Protein AF-A0AAU7Z4M6-F1 (afdb_monomer_lite)

Secondary structure (DSSP, 8-state):
-------------------------------PPP--PPPPPPP-EEE---EEEE---TT--TTS---GGGEEEEEEEEETTEEEEEEEEEEEESSSSEEEEEEEEEEE---TT-SS--EEEEEEEEEEEETTT--EEE---TT--TTT--EEEETTEEEEEEE--STT--EEEEEEETT-SS-SEEEEEE-

Organism: NCBI:txid3069689

Sequence (191 aa):
MSSTPRTTRARLPLFDLLGAMFFLALPSIYPGRPLLAAGPKIHTVTLGAYRKVPYTQPDATPDSKVDETSSLKVRPLFVDDRQKEWTTGEIHDVTDRTFTVRRALRLNDALPNDAAPHWIWQPGPWLSVDRVTGHITVLRLPDFDFAVSDVVWFRDYAAYCGIATTAKGGLYAIVAELGARRPVVQKQIGK

Foldseek 3Di:
DDDDDDDDDDDDDDDDDDDDDDPPDDPPPDPPDPPPDDPQAWKAKDKADWDWDFADAPPDDPPRPCPPVRIWTWIFIDINNHGDFIFGDDWADLDPFKIKTWGKDWDFPDDPPDPDTDIHIFTDAMWIAGRTNRDIDGFDDPQDDRRPKDWDDDRQKTWMWG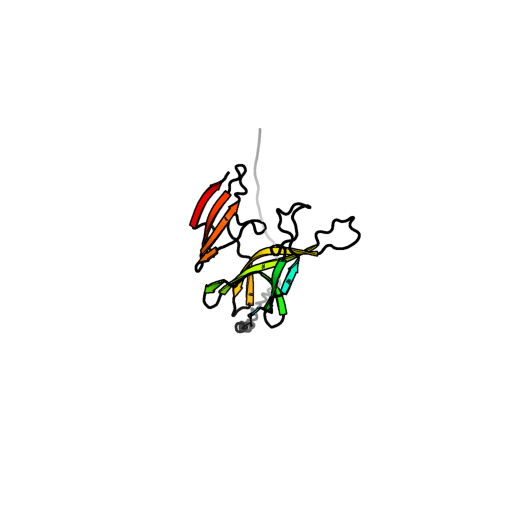WDPDPVIFIWTFIDGGPDPDTPDIGTPGD

pLDDT: mean 81.57, std 19.15, range [38.34, 98.19]

Structure (mmCIF, N/CA/C/O backbone):
data_AF-A0AAU7Z4M6-F1
#
_entry.id   AF-A0AAU7Z4M6-F1
#
loop_
_atom_site.group_PDB
_atom_site.id
_atom_site.type_symbol
_atom_site.label_atom_id
_atom_site.label_alt_id
_atom_site.label_comp_id
_atom_site.label_asym_id
_atom_site.label_entity_id
_atom_site.label_seq_id
_atom_site.pdbx_PDB_ins_code
_atom_site.Cartn_x
_atom_site.Cartn_y
_atom_site.Cartn_z
_atom_site.occupancy
_atom_site.B_iso_or_equiv
_atom_site.auth_seq_id
_atom_site.auth_comp_id
_atom_site.auth_asym_id
_atom_site.auth_atom_id
_atom_site.pdbx_PDB_model_num
ATOM 1 N N . MET A 1 1 ? -56.848 26.710 -35.206 1.00 39.09 1 MET A N 1
ATOM 2 C CA . MET A 1 1 ? -58.277 26.439 -35.472 1.00 39.09 1 MET A CA 1
ATOM 3 C C . MET A 1 1 ? -58.409 24.992 -35.908 1.00 39.09 1 MET A C 1
ATOM 5 O O . MET A 1 1 ? -57.722 24.606 -36.836 1.00 39.09 1 MET A O 1
ATOM 9 N N . SER A 1 2 ? -59.070 24.183 -35.071 1.00 41.53 2 SER A N 1
ATOM 10 C CA . SER A 1 2 ? -60.240 23.347 -35.426 1.00 41.53 2 SER A CA 1
ATOM 11 C C . SER A 1 2 ? -59.871 22.056 -36.166 1.00 41.53 2 SER A C 1
ATOM 13 O O . SER A 1 2 ? -59.171 22.106 -37.160 1.00 41.53 2 SER A O 1
ATOM 15 N N . SER A 1 3 ? -60.323 20.860 -35.819 1.00 40.72 3 SER A N 1
ATOM 16 C CA . SER A 1 3 ? -61.310 20.397 -34.847 1.00 40.72 3 SER A CA 1
ATOM 17 C C . SER A 1 3 ? -61.312 18.864 -34.954 1.00 40.72 3 SER A C 1
ATOM 19 O O . SER A 1 3 ? -61.335 18.328 -36.059 1.00 40.72 3 SER A O 1
ATOM 21 N N . THR A 1 4 ? -61.335 18.155 -33.829 1.00 44.94 4 THR A N 1
ATOM 22 C CA . THR A 1 4 ? -61.978 16.827 -33.700 1.00 44.94 4 THR A CA 1
ATOM 23 C C . THR A 1 4 ? -63.448 16.927 -34.176 1.00 44.94 4 THR A C 1
ATOM 25 O O . THR A 1 4 ? -63.960 18.047 -34.108 1.00 44.94 4 THR A O 1
ATOM 28 N N . PRO A 1 5 ? -64.199 15.857 -34.569 1.00 51.75 5 PRO A N 1
ATOM 29 C CA . PRO A 1 5 ? -64.332 14.630 -33.760 1.00 51.75 5 PRO A CA 1
ATOM 30 C C . PRO A 1 5 ? -64.839 13.313 -34.448 1.00 51.75 5 PRO A C 1
ATOM 32 O O . PRO A 1 5 ? -65.273 13.287 -35.590 1.00 51.75 5 PRO A O 1
ATOM 35 N N . ARG A 1 6 ? -64.841 12.235 -33.636 1.00 43.12 6 ARG A N 1
ATOM 36 C CA . ARG A 1 6 ? -65.891 11.196 -33.408 1.00 43.12 6 ARG A CA 1
ATOM 37 C C . ARG A 1 6 ? -66.463 10.363 -34.574 1.00 43.12 6 ARG A C 1
ATOM 39 O O . ARG A 1 6 ? -67.165 10.870 -35.430 1.00 43.12 6 ARG A O 1
ATOM 46 N N . THR A 1 7 ? -66.235 9.039 -34.540 1.00 45.12 7 THR A N 1
ATOM 47 C CA . THR A 1 7 ? -67.151 7.985 -33.998 1.00 45.12 7 THR A CA 1
ATOM 48 C C . THR A 1 7 ? -68.032 7.401 -35.111 1.00 45.12 7 THR A C 1
ATOM 50 O O . THR A 1 7 ? -68.604 8.154 -35.884 1.00 45.12 7 THR A O 1
ATOM 53 N N . THR A 1 8 ? -68.156 6.072 -35.258 1.00 42.41 8 THR A N 1
ATOM 54 C CA . THR A 1 8 ? -69.385 5.336 -34.878 1.00 42.41 8 THR A CA 1
ATOM 55 C C . THR A 1 8 ? -69.264 3.819 -35.134 1.00 42.41 8 THR A C 1
ATOM 57 O O . THR A 1 8 ? -68.918 3.405 -36.230 1.00 42.41 8 THR A O 1
ATOM 60 N N . ARG A 1 9 ? -69.580 3.051 -34.071 1.00 40.81 9 ARG A N 1
ATOM 61 C CA . ARG A 1 9 ? -70.285 1.743 -33.935 1.00 40.81 9 ARG A CA 1
ATOM 62 C C . ARG A 1 9 ? -70.056 0.643 -34.993 1.00 40.81 9 ARG A C 1
ATOM 64 O O . ARG A 1 9 ? -70.340 0.835 -36.159 1.00 40.81 9 ARG A O 1
ATOM 71 N N . ALA A 1 10 ? -69.529 -0.526 -34.621 1.00 40.81 10 ALA A N 1
ATOM 72 C CA . ALA A 1 10 ? -70.145 -1.651 -33.880 1.00 40.81 10 ALA A CA 1
ATOM 73 C C . ALA A 1 10 ? -70.930 -2.644 -34.761 1.00 40.81 10 ALA A C 1
ATOM 75 O O . ALA A 1 10 ? -71.944 -2.263 -35.333 1.00 40.81 10 ALA A O 1
ATOM 76 N N . ARG A 1 11 ? -70.521 -3.925 -34.727 1.00 38.34 11 ARG A N 1
ATOM 77 C CA . ARG A 1 11 ? -71.298 -5.130 -34.337 1.00 38.34 11 ARG A CA 1
ATOM 78 C C . ARG A 1 11 ? -70.702 -6.410 -34.970 1.00 38.34 11 ARG A C 1
ATOM 80 O O . ARG A 1 11 ? -70.547 -6.502 -36.177 1.00 38.34 11 ARG A O 1
ATOM 87 N N . LEU A 1 12 ? -70.376 -7.357 -34.086 1.00 41.56 12 LEU A N 1
ATOM 88 C CA . LEU A 1 12 ? -70.153 -8.812 -34.258 1.00 41.56 12 LEU A CA 1
ATOM 89 C C . LEU A 1 12 ? -71.413 -9.525 -34.829 1.00 41.56 12 LEU A C 1
ATOM 91 O O . LEU A 1 12 ? -72.433 -8.838 -34.944 1.00 41.56 12 LEU A O 1
ATOM 95 N N . PRO A 1 13 ? -71.496 -10.876 -34.963 1.00 56.00 13 PRO A N 1
ATOM 96 C CA . PRO A 1 13 ? -70.497 -11.971 -35.082 1.00 56.00 13 PRO A CA 1
ATOM 97 C C . PRO A 1 13 ? -70.848 -12.982 -36.217 1.00 56.00 13 PRO A C 1
ATOM 99 O O . PRO A 1 13 ? -71.969 -12.965 -36.712 1.00 56.00 13 PRO A O 1
ATOM 102 N N . LEU A 1 14 ? -69.981 -13.956 -36.541 1.00 42.53 14 LEU A N 1
ATOM 103 C CA . LEU A 1 14 ? -70.454 -15.305 -36.921 1.00 42.53 14 LEU A CA 1
ATOM 104 C C . LEU A 1 14 ? -69.350 -16.381 -36.804 1.00 42.53 14 LEU A C 1
ATOM 106 O O . LEU A 1 14 ? -68.317 -16.275 -37.449 1.00 42.53 14 LEU A O 1
ATOM 110 N N . PHE A 1 15 ? -69.610 -17.338 -35.906 1.00 40.84 15 PHE A N 1
ATOM 111 C CA . PHE A 1 15 ? -69.260 -18.770 -35.858 1.00 40.84 15 PHE A CA 1
ATOM 112 C C . PHE A 1 15 ? -68.070 -19.329 -36.662 1.00 40.84 15 PHE A C 1
ATOM 114 O O . PHE A 1 15 ? -68.033 -19.212 -37.876 1.00 40.84 15 PHE A O 1
ATOM 121 N N . ASP A 1 16 ? -67.167 -20.031 -35.958 1.00 40.66 16 ASP A N 1
ATOM 122 C CA . ASP A 1 16 ? -66.894 -21.482 -36.120 1.00 40.66 16 ASP A CA 1
ATOM 123 C C . ASP A 1 16 ? -65.768 -21.883 -35.134 1.00 40.66 16 ASP A C 1
ATOM 125 O O . ASP A 1 16 ? -64.676 -21.328 -35.155 1.00 40.66 16 ASP A O 1
ATOM 129 N N . LEU A 1 17 ? -66.048 -22.570 -34.020 1.00 44.28 17 LEU A N 1
ATOM 130 C CA . LEU A 1 17 ? -66.145 -24.031 -33.847 1.00 44.28 17 LEU A CA 1
ATOM 131 C C . LEU A 1 17 ? -64.895 -24.822 -34.297 1.00 44.28 17 LEU A C 1
ATOM 133 O O . LEU A 1 17 ? -64.870 -25.332 -35.405 1.00 44.28 17 LEU A O 1
ATOM 137 N N . LEU A 1 18 ? -63.888 -24.970 -33.418 1.00 42.62 18 LEU A N 1
ATOM 138 C CA . LEU A 1 18 ? -63.226 -26.242 -33.039 1.00 42.62 18 LEU A CA 1
ATOM 139 C C . LEU A 1 18 ? -61.933 -25.984 -32.241 1.00 42.62 18 LEU A C 1
ATOM 141 O O . LEU A 1 18 ? -61.141 -25.119 -32.594 1.00 42.62 18 LEU A O 1
ATOM 145 N N . GLY A 1 19 ? -61.665 -26.829 -31.241 1.00 41.56 19 GLY A N 1
ATOM 146 C CA . GLY A 1 19 ? -60.291 -27.107 -30.803 1.00 41.56 19 GLY A CA 1
ATOM 147 C C . GLY A 1 19 ? -59.886 -26.563 -29.437 1.00 41.56 19 GLY A C 1
ATOM 148 O O . GLY A 1 19 ? -58.970 -25.755 -29.324 1.00 41.56 19 GLY A O 1
ATOM 149 N N . ALA A 1 20 ? -60.517 -27.064 -28.376 1.00 49.62 20 ALA A N 1
ATOM 150 C CA . ALA A 1 20 ? -59.939 -27.011 -27.041 1.00 49.62 20 ALA A CA 1
ATOM 151 C C . ALA A 1 20 ? -58.704 -27.932 -26.971 1.00 49.62 20 ALA A C 1
ATOM 153 O O . ALA A 1 20 ? -58.835 -29.149 -27.063 1.00 49.62 20 ALA A O 1
ATOM 154 N N . MET A 1 21 ? -57.515 -27.365 -26.759 1.00 47.31 21 MET A N 1
ATOM 155 C CA . MET A 1 21 ? -56.369 -28.094 -26.208 1.00 47.31 21 MET A CA 1
ATOM 156 C C . MET A 1 21 ? -55.604 -27.185 -25.246 1.00 47.31 21 MET A C 1
ATOM 158 O O . MET A 1 21 ? -54.677 -26.464 -25.604 1.00 47.31 21 MET A O 1
ATOM 162 N N . PHE A 1 22 ? -56.051 -27.205 -23.993 1.00 43.25 22 PHE A N 1
ATOM 163 C CA . PHE A 1 22 ? -55.380 -26.572 -22.867 1.00 43.25 22 PHE A CA 1
ATOM 164 C C . PHE A 1 22 ? -54.264 -27.521 -22.404 1.00 43.25 22 PHE A C 1
ATOM 166 O O . PHE A 1 22 ? -54.497 -28.437 -21.616 1.00 43.25 22 PHE A O 1
ATOM 173 N N . PHE A 1 23 ? -53.054 -27.362 -22.948 1.00 47.00 23 PHE A N 1
ATOM 174 C CA . PHE A 1 23 ? -51.873 -28.064 -22.443 1.00 47.00 23 PHE A CA 1
ATOM 175 C C . PHE A 1 23 ? -51.477 -27.458 -21.090 1.00 47.00 23 PHE A C 1
ATOM 177 O O . PHE A 1 23 ? -50.834 -26.412 -21.019 1.00 47.00 23 PHE A O 1
ATOM 184 N N . LEU A 1 24 ? -51.878 -28.122 -20.004 1.00 53.06 24 LEU A N 1
ATOM 185 C CA . LEU A 1 24 ? -51.335 -27.898 -18.665 1.00 53.06 24 LEU A CA 1
ATOM 186 C C . LEU A 1 24 ? -49.857 -28.316 -18.656 1.00 53.06 24 LEU A C 1
ATOM 188 O O . LEU A 1 24 ? -49.527 -29.487 -18.472 1.00 53.06 24 LEU A O 1
ATOM 192 N N . ALA A 1 25 ? -48.960 -27.357 -18.876 1.00 55.75 25 ALA A N 1
ATOM 193 C CA . ALA A 1 25 ? -47.533 -27.539 -18.655 1.00 55.75 25 ALA A CA 1
ATOM 194 C C . ALA A 1 25 ? -47.264 -27.591 -17.141 1.00 55.75 25 ALA A C 1
ATOM 196 O O . ALA A 1 25 ? -47.275 -26.564 -16.462 1.00 55.75 25 ALA A O 1
ATOM 197 N N . LEU A 1 26 ? -47.043 -28.793 -16.600 1.00 55.94 26 LEU A N 1
ATOM 198 C CA . LEU A 1 26 ? -46.504 -28.958 -15.249 1.00 55.94 26 LEU A CA 1
ATOM 199 C C . LEU A 1 26 ? -45.089 -28.351 -15.201 1.00 55.94 26 LEU A C 1
ATOM 201 O O . LEU A 1 26 ? -44.245 -28.747 -16.011 1.00 55.94 26 LEU A O 1
ATOM 205 N N . PRO A 1 27 ? -44.770 -27.450 -14.254 1.00 50.22 27 PRO A N 1
ATOM 206 C CA . PRO A 1 27 ? -43.388 -27.074 -14.020 1.00 50.22 27 PRO A CA 1
ATOM 207 C C . PRO A 1 27 ? -42.658 -28.294 -13.454 1.00 50.22 27 PRO A C 1
ATOM 209 O O . PRO A 1 27 ? -42.959 -28.776 -12.363 1.00 50.22 27 PRO A O 1
ATOM 212 N N . SER A 1 28 ? -41.700 -28.808 -14.220 1.00 60.78 28 SER A N 1
ATOM 213 C CA . SER A 1 28 ? -40.747 -29.811 -13.760 1.00 60.78 28 SER A CA 1
ATOM 214 C C . SER A 1 28 ? -39.927 -29.202 -12.621 1.00 60.78 28 SER A C 1
ATOM 216 O O . SER A 1 28 ? -38.979 -28.453 -12.857 1.00 60.78 28 SER A O 1
ATOM 218 N N . ILE A 1 29 ? -40.319 -29.484 -11.376 1.00 61.78 29 ILE A N 1
ATOM 219 C CA . ILE A 1 29 ? -39.544 -29.153 -10.179 1.00 61.78 29 ILE A CA 1
ATOM 220 C C . ILE A 1 29 ? -38.333 -30.085 -10.183 1.00 61.78 29 ILE A C 1
ATOM 222 O O . ILE A 1 29 ? -38.355 -31.182 -9.629 1.00 61.78 29 ILE A O 1
ATOM 226 N N . TYR A 1 30 ? -37.271 -29.666 -10.868 1.00 62.22 30 TYR A N 1
ATOM 227 C CA . TYR A 1 30 ? -35.958 -30.259 -10.680 1.00 62.22 30 TYR A CA 1
ATOM 228 C C . TYR A 1 30 ? -35.533 -29.974 -9.234 1.00 62.22 30 TYR A C 1
ATOM 230 O O . TYR A 1 30 ? -35.531 -28.804 -8.840 1.00 62.22 30 TYR A O 1
ATOM 238 N N . PRO A 1 31 ? -35.167 -30.984 -8.424 1.00 58.81 31 PRO A N 1
ATOM 239 C CA . PRO A 1 31 ? -34.531 -30.722 -7.146 1.00 58.81 31 PRO A CA 1
ATOM 240 C C . PRO A 1 31 ? -33.200 -30.033 -7.448 1.00 58.81 31 PRO A C 1
ATOM 242 O O . PRO A 1 31 ? -32.248 -30.656 -7.922 1.00 58.81 31 PRO A O 1
ATOM 245 N N . GLY A 1 32 ? -33.159 -28.715 -7.247 1.00 61.97 32 GLY A N 1
ATOM 246 C CA . GLY A 1 32 ? -31.934 -27.943 -7.347 1.00 61.97 32 GLY A CA 1
ATOM 247 C C . GLY A 1 32 ? -30.911 -28.575 -6.415 1.00 61.97 32 GLY A C 1
ATOM 248 O O . GLY A 1 32 ? -31.140 -28.656 -5.208 1.00 61.97 32 GLY A O 1
ATOM 249 N N . ARG A 1 33 ? -29.801 -29.069 -6.974 1.00 65.38 33 ARG A N 1
ATOM 250 C CA . ARG A 1 33 ? -28.651 -29.486 -6.171 1.00 65.38 33 ARG A CA 1
ATOM 251 C C . ARG A 1 33 ? -28.311 -28.315 -5.246 1.00 65.38 33 ARG A C 1
ATOM 253 O O . ARG A 1 33 ? -28.064 -27.228 -5.775 1.00 65.38 33 ARG A O 1
ATOM 260 N N . PRO A 1 34 ? -28.300 -28.487 -3.913 1.00 63.03 34 PRO A N 1
ATOM 261 C CA . PRO A 1 34 ? -27.802 -27.439 -3.044 1.00 63.03 34 PRO A CA 1
ATOM 262 C C . PRO A 1 34 ? -26.363 -27.163 -3.473 1.00 63.03 34 PRO A C 1
ATOM 264 O O . PRO A 1 34 ? -25.519 -28.062 -3.480 1.00 63.03 34 PRO A O 1
ATOM 267 N N . LEU A 1 35 ? -26.108 -25.932 -3.913 1.00 65.62 35 LEU A N 1
ATOM 268 C CA . LEU A 1 35 ? -24.768 -25.467 -4.218 1.00 65.62 35 LEU A CA 1
ATOM 269 C C . LEU A 1 35 ? -24.047 -25.358 -2.871 1.00 65.62 35 LEU A C 1
ATOM 271 O O . LEU A 1 35 ? -24.107 -24.330 -2.202 1.00 65.62 35 LEU A O 1
ATOM 275 N N . LEU A 1 36 ? -23.449 -26.457 -2.414 1.00 66.69 36 LEU A N 1
ATOM 276 C CA . LEU A 1 36 ? -22.600 -26.433 -1.234 1.00 66.69 36 LEU A CA 1
ATOM 277 C C . LEU A 1 36 ? -21.409 -25.539 -1.571 1.00 66.69 36 LEU A C 1
ATOM 279 O O . LEU A 1 36 ? -20.592 -25.872 -2.432 1.00 66.69 36 LEU A O 1
ATOM 283 N N . ALA A 1 37 ? -21.350 -24.373 -0.928 1.00 70.94 37 ALA A N 1
ATOM 284 C CA . ALA A 1 37 ? -20.197 -23.498 -1.012 1.00 70.94 37 ALA A CA 1
ATOM 285 C C . ALA A 1 37 ? -18.972 -24.288 -0.539 1.00 70.94 37 ALA A C 1
ATOM 287 O O . ALA A 1 37 ? -18.971 -24.846 0.560 1.00 70.94 37 ALA A O 1
ATOM 288 N N . ALA A 1 38 ? -17.947 -24.375 -1.389 1.00 75.19 38 ALA A N 1
ATOM 289 C CA . ALA A 1 38 ? -16.678 -24.965 -0.996 1.00 75.19 38 ALA A CA 1
ATOM 290 C C . ALA A 1 38 ? -16.163 -24.248 0.262 1.00 75.19 38 ALA A C 1
ATOM 292 O O . ALA A 1 38 ? -16.212 -23.018 0.335 1.00 75.19 38 ALA A O 1
ATOM 293 N N . GLY A 1 39 ? -15.692 -25.019 1.246 1.00 73.00 39 GLY A N 1
ATOM 294 C CA . GLY A 1 39 ? -15.127 -24.458 2.471 1.00 73.00 39 GLY A CA 1
ATOM 295 C C . GLY A 1 39 ? -13.988 -23.472 2.166 1.00 73.00 39 GLY A C 1
ATOM 296 O O . GLY A 1 39 ? -13.307 -23.624 1.144 1.00 73.00 39 GLY A O 1
ATOM 297 N N . PRO A 1 40 ? -13.779 -22.451 3.017 1.00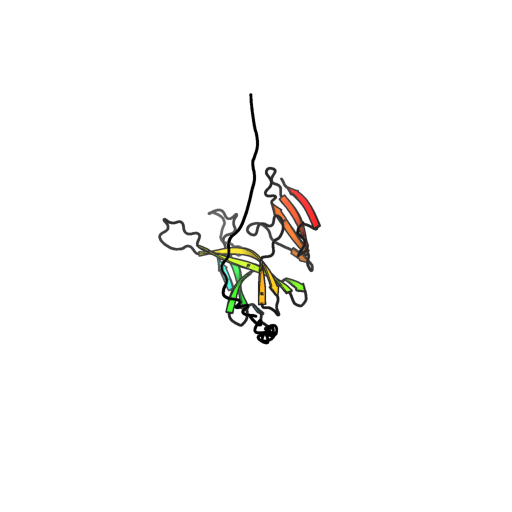 76.75 40 PRO A N 1
ATOM 298 C CA . PRO A 1 40 ? -12.752 -21.444 2.786 1.00 76.75 40 PRO A CA 1
ATOM 299 C C . PRO A 1 40 ? -11.375 -22.110 2.708 1.00 76.75 40 PRO A C 1
ATOM 301 O O . PRO A 1 40 ? -10.961 -22.816 3.627 1.00 76.75 40 PRO A O 1
ATOM 304 N N . LYS A 1 41 ? -10.669 -21.896 1.592 1.00 85.81 41 LYS A N 1
ATOM 305 C CA . LYS A 1 41 ? -9.288 -22.358 1.433 1.00 85.81 41 LYS A CA 1
ATOM 306 C C . LYS A 1 41 ? -8.390 -21.503 2.320 1.00 85.81 41 LYS A C 1
ATOM 308 O O . LYS A 1 41 ? -8.438 -20.277 2.246 1.00 85.81 41 LYS A O 1
ATOM 313 N N . ILE A 1 42 ? -7.612 -22.163 3.170 1.00 91.19 42 ILE A N 1
ATOM 314 C CA . ILE A 1 42 ? -6.584 -21.508 3.974 1.00 91.19 42 ILE A CA 1
ATOM 315 C C . ILE A 1 42 ? -5.345 -21.378 3.095 1.00 91.19 42 ILE A C 1
ATOM 317 O O . ILE A 1 42 ? -4.888 -22.366 2.521 1.00 91.19 42 ILE A O 1
ATOM 321 N N . HIS A 1 43 ? -4.839 -20.158 2.991 1.00 94.50 43 HIS A N 1
ATOM 322 C CA . HIS A 1 43 ? -3.653 -19.816 2.226 1.00 94.50 43 HIS A CA 1
ATOM 323 C C . HIS A 1 43 ? -2.458 -19.631 3.157 1.00 94.50 43 HIS A C 1
ATOM 325 O O . HIS A 1 43 ? -2.613 -19.271 4.323 1.00 94.50 43 HIS A O 1
ATOM 331 N N . THR A 1 44 ? -1.256 -19.867 2.639 1.00 95.56 44 THR A N 1
ATOM 332 C CA . THR A 1 44 ? -0.009 -19.581 3.357 1.00 95.56 44 THR A CA 1
ATOM 333 C C . THR A 1 44 ? 0.663 -18.362 2.747 1.00 95.56 44 THR A C 1
ATOM 335 O O . THR A 1 44 ? 1.018 -18.361 1.569 1.00 95.56 44 THR A O 1
ATOM 338 N N . VAL A 1 45 ? 0.834 -17.317 3.558 1.00 97.62 45 VAL A N 1
ATOM 339 C CA . VAL A 1 45 ? 1.496 -16.069 3.164 1.00 97.62 45 VAL A CA 1
ATOM 340 C C . VAL A 1 45 ? 2.901 -16.028 3.752 1.00 97.62 45 VAL A C 1
ATOM 342 O O . VAL A 1 45 ? 3.063 -16.105 4.969 1.00 97.62 45 VAL A O 1
ATOM 345 N N . THR A 1 46 ? 3.916 -15.864 2.904 1.00 97.31 46 THR A N 1
ATOM 346 C CA . THR A 1 46 ? 5.319 -15.782 3.337 1.00 97.31 46 THR A CA 1
ATOM 347 C C . THR A 1 46 ? 6.057 -14.637 2.656 1.00 97.31 46 THR A C 1
ATOM 349 O O . THR A 1 46 ? 5.785 -14.267 1.515 1.00 97.31 46 THR A O 1
ATOM 352 N N . LEU A 1 47 ? 7.015 -14.056 3.375 1.00 97.31 47 LEU A N 1
ATOM 353 C CA . LEU A 1 47 ? 7.943 -13.061 2.849 1.00 97.31 47 LEU A CA 1
ATOM 354 C C . LEU A 1 47 ? 9.298 -13.729 2.642 1.00 97.31 47 LEU A C 1
ATOM 356 O O . LEU A 1 47 ? 9.823 -14.373 3.548 1.00 97.31 47 LEU A O 1
ATOM 360 N N . GLY A 1 48 ? 9.855 -13.585 1.443 1.00 96.75 48 GLY A N 1
ATOM 361 C CA . GLY A 1 48 ? 11.178 -14.110 1.130 1.00 96.75 48 GLY A CA 1
ATOM 362 C C . GLY A 1 48 ? 12.309 -13.281 1.736 1.00 96.75 48 GLY A C 1
ATOM 363 O O . GLY A 1 48 ? 12.101 -12.280 2.425 1.00 96.75 48 GLY A O 1
ATOM 364 N N . ALA A 1 49 ? 13.537 -13.690 1.424 1.00 96.75 49 ALA A N 1
ATOM 365 C CA . ALA A 1 49 ? 14.733 -12.975 1.844 1.00 96.75 49 ALA A CA 1
ATOM 366 C C . ALA A 1 49 ? 14.839 -11.590 1.184 1.00 96.75 49 ALA A C 1
ATOM 368 O O . ALA A 1 49 ? 14.457 -11.391 0.026 1.00 96.75 49 ALA A O 1
ATOM 369 N N . TYR A 1 50 ? 15.408 -10.641 1.925 1.00 95.75 50 TYR A N 1
ATOM 370 C CA . TYR A 1 50 ? 15.743 -9.327 1.393 1.00 95.75 50 TYR A CA 1
ATOM 371 C C . TYR A 1 50 ? 16.907 -9.397 0.405 1.00 95.75 50 TYR A C 1
ATOM 373 O O . TYR A 1 50 ? 17.895 -10.096 0.624 1.00 95.75 50 TYR A O 1
ATOM 381 N N . ARG A 1 51 ? 16.829 -8.568 -0.635 1.00 94.75 51 ARG A N 1
ATOM 382 C CA . ARG A 1 51 ? 17.947 -8.216 -1.511 1.00 94.75 51 ARG A CA 1
ATOM 383 C C . ARG A 1 51 ? 18.025 -6.703 -1.682 1.00 94.75 51 ARG A C 1
ATOM 385 O O . ARG A 1 51 ? 16.999 -6.024 -1.672 1.00 94.75 51 ARG A O 1
ATOM 392 N N . LYS A 1 52 ? 19.234 -6.178 -1.865 1.00 93.44 52 LYS A N 1
ATOM 393 C CA . LYS A 1 52 ? 19.450 -4.771 -2.223 1.00 93.44 52 LYS A CA 1
ATOM 394 C C . LYS A 1 52 ? 19.363 -4.615 -3.741 1.00 93.44 52 LYS A C 1
ATOM 396 O O . LYS A 1 52 ? 19.933 -5.425 -4.469 1.00 93.44 52 LYS A O 1
ATOM 401 N N . VAL A 1 53 ? 18.655 -3.594 -4.209 1.00 91.19 53 VAL A N 1
ATOM 402 C CA . VAL A 1 53 ? 18.587 -3.207 -5.625 1.00 91.19 53 VAL A CA 1
ATOM 403 C C . VAL A 1 53 ? 18.924 -1.722 -5.774 1.00 91.19 53 VAL A C 1
ATOM 405 O O . VAL A 1 53 ? 18.670 -0.971 -4.832 1.00 91.19 53 VAL A O 1
ATOM 408 N N . PRO A 1 54 ? 19.485 -1.283 -6.914 1.00 86.94 54 PRO A N 1
ATOM 409 C CA . PRO A 1 54 ? 19.721 0.135 -7.166 1.00 86.94 54 PRO A CA 1
ATOM 410 C C . PRO A 1 54 ? 18.414 0.929 -7.120 1.00 86.94 54 PRO A C 1
ATOM 412 O O . PRO A 1 54 ? 17.391 0.473 -7.638 1.00 86.94 54 PRO A O 1
ATOM 415 N N . TYR A 1 55 ? 18.458 2.100 -6.495 1.00 82.06 55 TYR A N 1
ATOM 416 C CA . TYR A 1 55 ? 17.340 3.022 -6.382 1.00 82.06 55 TYR A CA 1
ATOM 417 C C . TYR A 1 55 ? 17.821 4.453 -6.569 1.00 82.06 55 TYR A C 1
ATOM 419 O O . TYR A 1 55 ? 18.698 4.915 -5.843 1.00 82.06 55 TYR A O 1
ATOM 427 N N . THR A 1 56 ? 17.210 5.147 -7.520 1.00 72.88 56 THR A N 1
ATOM 428 C CA . THR A 1 56 ? 17.402 6.581 -7.720 1.00 72.88 56 THR A CA 1
ATOM 429 C C . THR A 1 56 ? 16.236 7.296 -7.058 1.00 72.88 56 THR A C 1
ATOM 431 O O . THR A 1 56 ? 15.080 7.020 -7.386 1.00 72.88 56 THR A O 1
ATOM 434 N N . GLN A 1 57 ? 16.526 8.177 -6.100 1.00 70.19 57 GLN A N 1
ATOM 435 C CA . GLN A 1 57 ? 15.477 8.963 -5.458 1.00 70.19 57 GLN A CA 1
ATOM 436 C C . GLN A 1 57 ? 14.853 9.942 -6.472 1.00 70.19 57 GLN A C 1
ATOM 438 O O . GLN A 1 57 ? 15.562 10.420 -7.360 1.00 70.19 57 GLN A O 1
ATOM 443 N N . PRO A 1 58 ? 13.549 10.256 -6.366 1.00 67.81 58 PRO A N 1
ATOM 444 C CA . PRO A 1 58 ? 12.873 11.154 -7.307 1.00 67.81 58 PRO A CA 1
ATOM 445 C C . PRO A 1 58 ? 13.465 12.570 -7.384 1.00 67.81 58 PRO A C 1
ATOM 447 O O . PRO A 1 58 ? 13.260 13.261 -8.377 1.00 67.81 58 PRO A O 1
ATOM 450 N N . ASP A 1 59 ? 14.179 13.007 -6.348 1.00 64.25 59 ASP A N 1
ATOM 451 C CA . ASP A 1 59 ? 14.829 14.313 -6.213 1.00 64.25 59 ASP A CA 1
ATOM 452 C C . ASP A 1 59 ? 16.320 14.309 -6.597 1.00 64.25 59 ASP A C 1
ATOM 454 O O . ASP A 1 59 ? 16.972 15.354 -6.541 1.00 64.25 59 ASP A O 1
ATOM 458 N N . ALA A 1 60 ? 16.870 13.163 -7.012 1.00 59.59 60 ALA A N 1
ATOM 459 C CA . ALA A 1 60 ? 18.277 13.049 -7.374 1.00 59.59 60 ALA A CA 1
ATOM 460 C C . ALA A 1 60 ? 18.583 13.814 -8.675 1.00 59.59 60 ALA A C 1
ATOM 462 O O . ALA A 1 60 ? 18.062 13.509 -9.749 1.00 59.59 60 ALA A O 1
ATOM 463 N N . THR A 1 61 ? 19.475 14.800 -8.589 1.00 57.44 61 THR A N 1
ATOM 464 C CA . THR A 1 61 ? 20.089 15.456 -9.753 1.00 57.44 61 THR A CA 1
ATOM 465 C C . THR A 1 61 ? 21.265 14.627 -10.289 1.00 57.44 61 THR A C 1
ATOM 467 O O . THR A 1 61 ? 21.837 13.841 -9.534 1.00 57.44 61 THR A O 1
ATOM 470 N N . PRO A 1 62 ? 21.689 14.805 -11.558 1.00 55.91 62 PRO A N 1
ATOM 471 C CA . PRO A 1 62 ? 22.800 14.042 -12.149 1.00 55.91 62 PRO A CA 1
ATOM 472 C C . PRO A 1 62 ? 24.125 14.111 -11.367 1.00 55.91 62 PRO A C 1
ATOM 474 O O . PRO A 1 62 ? 24.938 13.196 -11.464 1.00 55.91 62 PRO A O 1
ATOM 477 N N . ASP A 1 63 ? 24.318 15.169 -10.569 1.00 55.22 63 ASP A N 1
ATOM 478 C CA . ASP A 1 63 ? 25.500 15.391 -9.723 1.00 55.22 63 ASP A CA 1
ATOM 479 C C . ASP A 1 63 ? 25.363 14.812 -8.300 1.00 55.22 63 ASP A C 1
ATOM 481 O O . ASP A 1 63 ? 26.302 14.873 -7.499 1.00 55.22 63 ASP A O 1
ATOM 485 N N . SER A 1 64 ? 24.198 14.255 -7.958 1.00 56.81 64 SER A N 1
ATOM 486 C CA . SER A 1 64 ? 23.959 13.609 -6.668 1.00 56.81 64 SER A CA 1
ATOM 487 C C . SER A 1 64 ? 24.752 12.306 -6.618 1.00 56.81 64 SER A C 1
ATOM 489 O O . SER A 1 64 ? 24.435 11.340 -7.312 1.00 56.81 64 SER A O 1
ATOM 491 N N . LYS A 1 65 ? 25.825 12.278 -5.820 1.00 46.75 65 LYS A N 1
ATOM 492 C CA . LYS A 1 65 ? 26.637 11.072 -5.633 1.00 46.75 65 LYS A CA 1
ATOM 493 C C . LYS A 1 65 ? 25.754 9.929 -5.139 1.00 46.75 65 LYS A C 1
ATOM 495 O O . LYS A 1 65 ? 24.948 10.107 -4.231 1.00 46.75 65 LYS A O 1
ATOM 500 N N . VAL A 1 66 ? 25.946 8.758 -5.744 1.00 51.44 66 VAL A N 1
ATOM 501 C CA . VAL A 1 66 ? 25.294 7.497 -5.379 1.00 51.44 66 VAL A CA 1
ATOM 502 C C . VAL A 1 66 ? 25.825 7.048 -4.010 1.00 51.44 66 VAL A C 1
ATOM 504 O O . VAL A 1 66 ? 26.673 6.165 -3.922 1.00 51.44 66 VAL A O 1
ATOM 507 N N . ASP A 1 67 ? 25.390 7.704 -2.936 1.00 48.19 67 ASP A N 1
ATOM 508 C CA . ASP A 1 67 ? 25.691 7.295 -1.562 1.00 48.19 67 ASP A CA 1
ATOM 509 C C . ASP A 1 67 ? 24.814 6.100 -1.158 1.00 48.19 67 ASP A C 1
ATOM 511 O O . ASP A 1 67 ? 23.883 5.721 -1.871 1.00 48.19 67 ASP A O 1
ATOM 515 N N . GLU A 1 68 ? 25.104 5.489 -0.006 1.00 47.34 68 GLU A N 1
ATOM 516 C CA . GLU A 1 68 ? 24.442 4.294 0.555 1.00 47.34 68 GLU A CA 1
ATOM 517 C C . GLU A 1 68 ? 22.892 4.351 0.563 1.00 47.34 68 GLU A C 1
ATOM 519 O O . GLU A 1 68 ? 22.225 3.310 0.538 1.00 47.34 68 GLU A O 1
ATOM 524 N N . THR A 1 69 ? 22.328 5.563 0.510 1.00 52.62 69 THR A N 1
ATOM 525 C CA . THR A 1 69 ? 20.908 5.918 0.306 1.00 52.62 69 THR A CA 1
ATOM 526 C C . THR A 1 69 ? 20.332 5.462 -1.050 1.00 52.62 69 THR A C 1
ATOM 528 O O . THR A 1 69 ? 19.118 5.391 -1.224 1.00 52.62 69 THR A O 1
ATOM 531 N N . SER A 1 70 ? 21.178 5.068 -2.001 1.00 69.19 70 SER A N 1
ATOM 532 C CA . SER A 1 70 ? 20.811 4.713 -3.383 1.00 69.19 70 SER A CA 1
ATOM 533 C C . SER A 1 70 ? 20.459 3.233 -3.570 1.00 69.19 70 SER A C 1
ATOM 535 O O . SER A 1 70 ? 20.565 2.682 -4.670 1.00 69.19 70 SER A O 1
ATOM 537 N N . SER A 1 71 ? 20.101 2.533 -2.489 1.00 83.25 71 SER A N 1
ATOM 538 C CA . SER A 1 71 ? 19.709 1.124 -2.554 1.00 83.25 71 SER A CA 1
ATOM 539 C C . SER A 1 71 ? 18.374 0.862 -1.860 1.00 83.25 71 SER A C 1
ATOM 541 O O . SER A 1 71 ? 18.168 1.221 -0.704 1.00 83.25 71 SER A O 1
ATOM 543 N N . LEU A 1 72 ? 17.460 0.189 -2.561 1.00 89.44 72 LEU A N 1
ATOM 544 C CA . LEU A 1 72 ? 16.169 -0.247 -2.033 1.00 89.44 72 LEU A CA 1
ATOM 545 C C . LEU A 1 72 ? 16.274 -1.708 -1.578 1.00 89.44 72 LEU A C 1
ATOM 547 O O . LEU A 1 72 ? 16.740 -2.575 -2.320 1.00 89.44 72 LEU A O 1
ATOM 551 N N . LYS A 1 73 ? 15.839 -2.010 -0.351 1.00 94.25 73 LYS A N 1
ATOM 552 C CA . LYS A 1 73 ? 15.740 -3.392 0.143 1.00 94.25 73 LYS A CA 1
ATOM 553 C C . LYS A 1 73 ? 14.402 -3.981 -0.279 1.00 94.25 73 LYS A C 1
ATOM 555 O O . LYS A 1 73 ? 13.373 -3.620 0.275 1.00 94.25 73 LYS A O 1
ATOM 560 N N . VAL A 1 74 ? 14.416 -4.911 -1.227 1.00 96.38 74 VAL A N 1
ATOM 561 C CA . VAL A 1 74 ? 13.199 -5.561 -1.727 1.00 96.38 74 VAL A CA 1
ATOM 562 C C . VAL A 1 74 ? 13.161 -7.036 -1.351 1.00 96.38 74 VAL A C 1
ATOM 564 O O . VAL A 1 74 ? 14.198 -7.696 -1.296 1.00 96.38 74 VAL A O 1
ATOM 567 N N . ARG A 1 75 ? 11.963 -7.573 -1.127 1.00 97.69 75 ARG A N 1
ATOM 568 C CA . ARG A 1 75 ? 11.722 -9.007 -0.916 1.00 97.69 75 ARG A CA 1
ATOM 569 C C . ARG A 1 75 ? 10.426 -9.452 -1.599 1.00 97.69 75 ARG A C 1
ATOM 571 O O . ARG A 1 75 ? 9.489 -8.651 -1.695 1.00 97.69 75 ARG A O 1
ATOM 578 N N . PRO A 1 76 ? 10.356 -10.694 -2.096 1.00 98.06 76 PRO A N 1
ATOM 579 C CA . PRO A 1 76 ? 9.127 -11.225 -2.669 1.00 98.06 76 PRO A CA 1
ATOM 580 C C . PRO A 1 76 ? 8.106 -11.537 -1.566 1.00 98.06 76 PRO A C 1
ATOM 582 O O . PRO A 1 76 ? 8.465 -12.025 -0.495 1.00 98.06 76 PRO A O 1
ATOM 585 N N . LEU A 1 77 ? 6.835 -11.272 -1.849 1.00 98.19 77 LEU A N 1
ATOM 586 C CA . LEU A 1 77 ? 5.682 -11.731 -1.081 1.00 98.19 77 LEU A CA 1
ATOM 587 C C . LEU A 1 77 ? 5.048 -12.907 -1.829 1.00 98.19 77 LEU A C 1
ATOM 589 O O . LEU A 1 77 ? 4.654 -12.769 -2.993 1.00 98.19 77 LEU A O 1
ATOM 593 N N . PHE A 1 78 ? 4.946 -14.048 -1.159 1.00 98.19 78 PHE A N 1
ATOM 594 C CA . PHE A 1 78 ? 4.364 -15.275 -1.684 1.00 98.19 78 PHE A CA 1
ATOM 595 C C . PHE A 1 78 ? 2.996 -15.551 -1.064 1.00 98.19 78 PHE A C 1
ATOM 597 O O . PHE A 1 78 ? 2.761 -15.272 0.112 1.00 98.19 78 PHE A O 1
ATOM 604 N N . VAL A 1 79 ? 2.119 -16.145 -1.870 1.00 97.81 79 VAL A N 1
ATOM 605 C CA . VAL A 1 79 ? 0.871 -16.776 -1.430 1.00 97.81 79 VAL A CA 1
ATOM 606 C C . VAL A 1 79 ? 0.839 -18.171 -2.043 1.00 97.81 79 VAL A C 1
ATOM 608 O O . VAL A 1 79 ? 0.849 -18.287 -3.271 1.00 97.81 79 VAL A O 1
ATOM 611 N N . ASP A 1 80 ? 0.835 -19.204 -1.202 1.00 96.12 80 ASP A N 1
ATOM 612 C CA . ASP A 1 80 ? 0.943 -20.620 -1.590 1.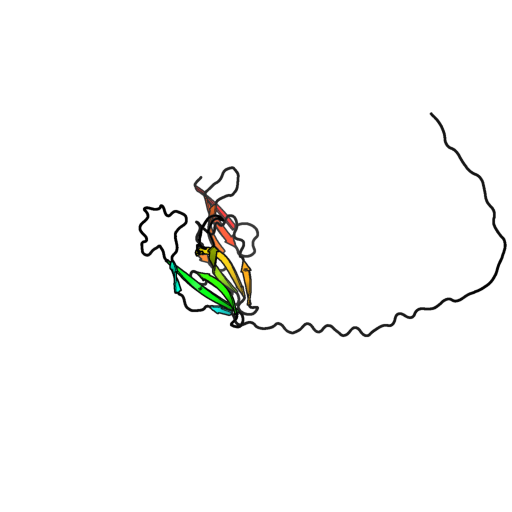00 96.12 80 ASP A CA 1
ATOM 613 C C . ASP A 1 80 ? 2.126 -20.873 -2.540 1.00 96.12 80 ASP A C 1
ATOM 615 O O . ASP A 1 80 ? 1.954 -21.336 -3.670 1.00 96.12 80 ASP A O 1
ATOM 619 N N . ASP A 1 81 ? 3.322 -20.451 -2.119 1.00 94.81 81 ASP A N 1
ATOM 620 C CA . ASP A 1 81 ? 4.589 -20.563 -2.865 1.00 94.81 81 ASP A CA 1
ATOM 621 C C . ASP A 1 81 ? 4.626 -19.844 -4.224 1.00 94.81 81 ASP A C 1
ATOM 623 O O . ASP A 1 81 ? 5.607 -19.914 -4.967 1.00 94.81 81 ASP A O 1
ATOM 627 N N . ARG A 1 82 ? 3.584 -19.078 -4.562 1.00 97.12 82 ARG A N 1
ATOM 628 C CA . ARG A 1 82 ? 3.540 -18.254 -5.772 1.00 97.12 82 ARG A CA 1
ATOM 629 C C . ARG A 1 82 ? 3.881 -16.822 -5.432 1.00 97.12 82 ARG A C 1
ATOM 631 O O . ARG A 1 82 ? 3.185 -16.191 -4.638 1.00 97.12 82 ARG A O 1
ATOM 638 N N . GLN A 1 83 ? 4.912 -16.288 -6.079 1.00 97.12 83 GLN A N 1
ATOM 639 C CA . GLN A 1 83 ? 5.273 -14.886 -5.920 1.00 97.12 83 GLN A CA 1
ATOM 640 C C . GLN A 1 83 ? 4.135 -14.010 -6.453 1.00 97.12 83 GLN A C 1
ATOM 642 O O . GLN A 1 83 ? 3.776 -14.098 -7.628 1.00 97.12 83 GLN A O 1
ATOM 647 N N . LYS A 1 84 ? 3.557 -13.179 -5.585 1.00 97.38 84 LYS A N 1
ATOM 648 C CA . LYS A 1 84 ? 2.461 -12.267 -5.930 1.00 97.38 84 LYS A CA 1
ATOM 649 C C . LYS A 1 84 ? 2.937 -10.842 -6.093 1.00 97.38 84 LYS A C 1
ATOM 651 O O . LYS A 1 84 ? 2.563 -10.187 -7.056 1.00 97.38 84 LYS A O 1
ATOM 656 N N . GLU A 1 85 ? 3.770 -10.382 -5.169 1.00 97.56 85 GLU A N 1
ATOM 657 C CA . GLU A 1 85 ? 4.211 -8.995 -5.124 1.00 97.56 85 GLU A CA 1
ATOM 658 C C . GLU A 1 85 ? 5.686 -8.894 -4.762 1.00 97.56 85 GLU A C 1
ATOM 660 O O . GLU A 1 85 ? 6.272 -9.803 -4.174 1.00 97.56 85 GLU A O 1
ATOM 665 N N . TRP A 1 86 ? 6.284 -7.758 -5.101 1.00 97.56 86 TRP A N 1
ATOM 666 C CA . TRP A 1 86 ? 7.523 -7.311 -4.480 1.00 97.56 86 TRP A CA 1
ATOM 667 C C . TRP A 1 86 ? 7.183 -6.294 -3.400 1.00 97.56 86 TRP A C 1
ATOM 669 O O . TRP A 1 86 ? 6.282 -5.470 -3.561 1.00 97.56 86 TRP A O 1
ATOM 679 N N . THR A 1 87 ? 7.906 -6.352 -2.292 1.00 97.69 87 THR A N 1
ATOM 680 C CA . THR A 1 87 ? 7.692 -5.487 -1.130 1.00 97.69 87 THR A CA 1
ATOM 681 C C . THR A 1 87 ? 9.008 -4.885 -0.665 1.00 97.69 87 THR A C 1
ATOM 683 O O . THR A 1 87 ? 10.076 -5.416 -0.971 1.00 97.69 87 THR A O 1
ATOM 686 N N . THR A 1 88 ? 8.932 -3.772 0.055 1.00 95.88 88 THR A N 1
ATOM 687 C CA . THR A 1 88 ? 10.060 -3.069 0.672 1.00 95.88 88 THR A CA 1
ATOM 688 C C . THR A 1 88 ? 9.695 -2.650 2.093 1.00 95.88 88 THR A C 1
ATOM 690 O O . THR A 1 88 ? 8.514 -2.523 2.422 1.00 95.88 88 THR A O 1
ATOM 693 N N . GLY A 1 89 ? 10.713 -2.433 2.922 1.00 92.44 89 GLY A N 1
ATOM 694 C CA . GLY A 1 89 ? 10.546 -2.043 4.318 1.00 92.44 89 GLY A CA 1
ATOM 695 C C . GLY A 1 89 ? 9.948 -3.140 5.199 1.00 92.44 89 GLY A C 1
ATOM 696 O O . GLY A 1 89 ? 9.706 -4.274 4.769 1.00 92.44 89 GLY A O 1
ATOM 697 N N . GLU A 1 90 ? 9.730 -2.783 6.460 1.00 93.75 90 GLU A N 1
ATOM 698 C CA . GLU A 1 90 ? 9.204 -3.694 7.470 1.00 93.75 90 GLU A CA 1
ATOM 699 C C . GLU A 1 90 ? 7.687 -3.876 7.367 1.00 93.75 90 GLU A C 1
ATOM 701 O O . GLU A 1 90 ? 6.974 -3.054 6.788 1.00 93.75 90 GLU A O 1
ATOM 706 N N . ILE A 1 91 ? 7.207 -5.001 7.903 1.00 96.75 91 ILE A N 1
ATOM 707 C CA . ILE A 1 91 ? 5.770 -5.231 8.053 1.00 96.75 91 ILE A CA 1
ATOM 708 C C . ILE A 1 91 ? 5.259 -4.498 9.289 1.00 96.75 91 ILE A C 1
ATOM 710 O O . ILE A 1 91 ? 5.961 -4.413 10.295 1.00 96.75 91 ILE A O 1
ATOM 714 N N . HIS A 1 92 ? 4.020 -4.025 9.225 1.00 97.94 92 HIS A N 1
ATOM 715 C CA . HIS A 1 92 ? 3.303 -3.503 10.381 1.00 97.94 92 HIS A CA 1
ATOM 716 C C . HIS A 1 92 ? 2.031 -4.310 10.620 1.00 97.94 92 HIS A C 1
ATOM 718 O O . HIS A 1 92 ? 1.196 -4.450 9.726 1.00 97.94 92 HIS A O 1
ATOM 724 N N . ASP A 1 93 ? 1.875 -4.847 11.824 1.00 97.50 93 ASP A N 1
ATOM 725 C CA . ASP A 1 93 ? 0.684 -5.597 12.209 1.00 97.50 93 ASP A CA 1
ATOM 726 C C . ASP A 1 93 ? -0.480 -4.658 12.530 1.00 97.50 93 ASP A C 1
ATOM 728 O O . ASP A 1 93 ? -0.424 -3.865 13.469 1.00 97.50 93 ASP A O 1
ATOM 732 N N . VAL A 1 94 ? -1.557 -4.767 11.748 1.00 96.31 94 VAL A N 1
ATOM 733 C CA . VAL A 1 94 ? -2.817 -4.051 12.007 1.00 96.31 94 VAL A CA 1
ATOM 734 C C . VAL A 1 94 ? -3.700 -4.895 12.915 1.00 96.31 94 VAL A C 1
ATOM 736 O O . VAL A 1 94 ? -4.273 -4.400 13.881 1.00 96.31 94 VAL A O 1
ATOM 739 N N . THR A 1 95 ? -3.790 -6.187 12.606 1.00 95.56 95 THR A N 1
ATOM 740 C CA . THR A 1 95 ? -4.419 -7.210 13.441 1.00 95.56 95 THR A CA 1
ATOM 741 C C . THR A 1 95 ? -3.554 -8.468 13.419 1.00 95.56 95 THR A C 1
ATOM 743 O O . THR A 1 95 ? -2.666 -8.605 12.578 1.00 95.56 95 THR A O 1
ATOM 746 N N . ASP A 1 96 ? -3.869 -9.453 14.256 1.00 93.81 96 ASP A N 1
ATOM 747 C CA . ASP A 1 96 ? -3.178 -10.751 14.231 1.00 93.81 96 ASP A CA 1
ATOM 748 C C . ASP A 1 96 ? -3.250 -11.420 12.844 1.00 93.81 96 ASP A C 1
ATOM 750 O O . ASP A 1 96 ? -2.333 -12.121 12.405 1.00 93.81 96 ASP A O 1
ATOM 754 N N . ARG A 1 97 ? -4.330 -11.152 12.100 1.00 94.44 97 ARG A N 1
ATOM 755 C CA . ARG A 1 97 ? -4.598 -11.731 10.782 1.00 94.44 97 ARG A CA 1
ATOM 756 C C . ARG A 1 97 ? -4.123 -10.868 9.614 1.00 94.44 97 ARG A C 1
ATOM 758 O O . ARG A 1 97 ? -3.888 -11.409 8.533 1.00 94.44 97 ARG A O 1
ATOM 765 N N . THR A 1 98 ? -3.996 -9.559 9.797 1.00 96.88 98 THR A N 1
ATOM 766 C CA . THR A 1 98 ? -3.700 -8.618 8.714 1.00 96.88 98 THR A CA 1
ATOM 767 C C . THR A 1 98 ? -2.503 -7.744 9.039 1.00 96.88 98 THR A C 1
ATOM 769 O O . THR A 1 98 ? -2.429 -7.121 10.096 1.00 96.88 98 THR A O 1
ATOM 772 N N . PHE A 1 99 ? -1.592 -7.637 8.082 1.00 97.94 99 PHE A N 1
ATOM 773 C CA . PHE A 1 99 ? -0.460 -6.724 8.169 1.00 97.94 99 PHE A CA 1
ATOM 774 C C . PHE A 1 99 ? -0.419 -5.803 6.959 1.00 97.94 99 PHE A C 1
ATOM 776 O O . PHE A 1 99 ? -1.027 -6.081 5.918 1.00 97.94 99 PHE A O 1
ATOM 783 N N . THR A 1 100 ? 0.305 -4.701 7.099 1.00 97.88 100 THR A N 1
ATOM 784 C CA . THR A 1 100 ? 0.602 -3.781 6.013 1.00 97.88 100 THR A CA 1
ATOM 785 C C . THR A 1 100 ? 2.075 -3.811 5.666 1.00 97.88 100 THR A C 1
ATOM 787 O O . THR A 1 100 ? 2.942 -4.058 6.503 1.00 97.88 100 THR A O 1
ATOM 790 N N . VAL A 1 101 ? 2.361 -3.620 4.384 1.00 97.75 101 VAL A N 1
ATOM 791 C CA . VAL A 1 101 ? 3.725 -3.595 3.859 1.00 97.75 101 VAL A CA 1
ATOM 792 C C . VAL A 1 101 ? 3.773 -2.708 2.623 1.00 97.75 101 VAL A C 1
ATOM 794 O O . VAL A 1 101 ? 2.800 -2.631 1.866 1.00 97.75 101 VAL A O 1
ATOM 797 N N . ARG A 1 102 ? 4.892 -2.021 2.397 1.00 96.62 102 ARG A N 1
ATOM 798 C CA . ARG A 1 102 ? 5.050 -1.153 1.229 1.00 96.62 102 ARG A CA 1
ATOM 799 C C . ARG A 1 102 ? 5.344 -1.999 -0.009 1.00 96.62 102 ARG A C 1
ATOM 801 O O . ARG A 1 102 ? 6.241 -2.844 0.005 1.00 96.62 102 ARG A O 1
ATOM 808 N N . ARG A 1 103 ? 4.596 -1.790 -1.097 1.00 97.00 103 ARG A N 1
ATOM 809 C CA . ARG A 1 103 ? 4.874 -2.443 -2.384 1.00 97.00 103 ARG A CA 1
ATOM 810 C C . ARG A 1 103 ? 6.180 -1.900 -2.961 1.00 97.00 103 ARG A C 1
ATOM 812 O O . ARG A 1 103 ? 6.464 -0.715 -2.835 1.00 97.00 103 ARG A O 1
ATOM 819 N N . ALA A 1 104 ? 6.949 -2.746 -3.629 1.00 95.81 104 ALA A N 1
ATOM 820 C CA . ALA A 1 104 ? 8.063 -2.339 -4.473 1.00 95.81 104 ALA A CA 1
ATOM 821 C C . ALA A 1 104 ? 7.678 -2.590 -5.934 1.00 95.81 104 ALA A C 1
ATOM 823 O O . ALA A 1 104 ? 7.296 -3.699 -6.305 1.00 95.81 104 ALA A O 1
ATOM 824 N N . LEU A 1 105 ? 7.744 -1.554 -6.758 1.00 93.38 105 LEU A N 1
ATOM 825 C CA . LEU A 1 105 ? 7.423 -1.611 -8.175 1.00 93.38 105 LEU A CA 1
ATOM 826 C C . LEU A 1 105 ? 8.706 -1.764 -8.980 1.00 93.38 105 LEU A C 1
ATOM 828 O O . LEU A 1 105 ? 9.720 -1.148 -8.659 1.00 93.38 105 LEU A O 1
ATOM 832 N N . ARG A 1 106 ? 8.642 -2.577 -10.034 1.00 92.75 106 ARG A N 1
ATOM 833 C CA . ARG A 1 106 ? 9.694 -2.681 -11.042 1.00 92.75 106 ARG A CA 1
ATOM 834 C C . ARG A 1 106 ? 9.123 -2.176 -12.358 1.00 92.75 106 ARG A C 1
ATOM 836 O O . ARG A 1 106 ? 8.255 -2.834 -12.931 1.00 92.75 106 ARG A O 1
ATOM 843 N N . LEU A 1 107 ? 9.565 -1.005 -12.789 1.00 90.19 107 LEU A N 1
ATOM 844 C CA . LEU A 1 107 ? 9.010 -0.284 -13.930 1.00 90.19 107 LEU A CA 1
ATOM 845 C C . LEU A 1 107 ? 10.040 -0.221 -15.053 1.00 90.19 107 LEU A C 1
ATOM 847 O O . LEU A 1 107 ? 11.235 -0.160 -14.776 1.00 90.19 107 LEU A O 1
ATOM 851 N N . ASN A 1 108 ? 9.563 -0.277 -16.296 1.00 91.25 108 ASN A N 1
ATOM 852 C CA . ASN A 1 108 ? 10.382 0.039 -17.458 1.00 91.25 108 ASN A CA 1
ATOM 853 C C . ASN A 1 108 ? 10.137 1.505 -17.811 1.00 91.25 108 ASN A C 1
ATOM 855 O O . ASN A 1 108 ? 9.012 1.850 -18.170 1.00 91.25 108 ASN A O 1
ATOM 859 N N . ASP A 1 109 ? 11.152 2.342 -17.666 1.00 87.31 109 ASP A N 1
ATOM 860 C CA . ASP A 1 109 ? 11.104 3.776 -17.957 1.00 87.31 109 ASP A CA 1
ATOM 861 C C . ASP A 1 109 ? 11.763 4.134 -19.299 1.00 87.31 109 ASP A C 1
ATOM 863 O O . ASP A 1 109 ? 11.864 5.313 -19.630 1.00 87.31 109 ASP A O 1
ATOM 867 N N . ALA A 1 110 ? 12.146 3.134 -20.104 1.00 90.31 110 ALA A N 1
ATOM 868 C CA . ALA A 1 110 ? 12.641 3.361 -21.458 1.00 90.31 110 ALA A CA 1
ATOM 869 C C . ALA A 1 110 ? 11.596 4.060 -22.340 1.00 90.31 110 ALA A C 1
ATOM 871 O O . ALA A 1 110 ? 10.424 3.663 -22.405 1.00 90.31 110 ALA A O 1
ATOM 872 N N . LEU A 1 111 ? 12.047 5.073 -23.073 1.00 89.88 111 LEU A N 1
ATOM 873 C CA . LEU A 1 111 ? 11.257 5.772 -24.074 1.00 89.88 111 LEU A CA 1
ATOM 874 C C . LEU A 1 111 ? 11.171 4.948 -25.369 1.00 89.88 111 LEU A C 1
ATOM 876 O O . LEU A 1 111 ? 12.030 4.108 -25.631 1.00 89.88 111 LEU A O 1
ATOM 880 N N . PRO A 1 112 ? 10.181 5.210 -26.245 1.00 91.00 112 PRO A N 1
ATOM 881 C CA . PRO A 1 112 ? 10.023 4.462 -27.497 1.00 91.00 112 PRO A CA 1
ATOM 882 C C . PRO A 1 112 ? 11.249 4.458 -28.428 1.00 91.00 112 PRO A C 1
ATOM 884 O O . PRO A 1 112 ? 11.356 3.572 -29.270 1.00 91.00 112 PRO A O 1
ATOM 887 N N . ASN A 1 113 ? 12.152 5.435 -28.289 1.00 92.56 113 ASN A N 1
ATOM 888 C CA . ASN A 1 113 ? 13.366 5.560 -29.102 1.00 92.56 113 ASN A CA 1
ATOM 889 C C . ASN A 1 113 ? 14.614 4.952 -28.441 1.00 92.56 113 ASN A C 1
ATOM 891 O O . ASN A 1 113 ? 15.677 4.939 -29.063 1.00 92.56 113 ASN A O 1
ATOM 895 N N . ASP A 1 114 ? 14.513 4.475 -27.199 1.00 90.88 114 ASP A N 1
ATOM 896 C CA . ASP A 1 114 ? 15.651 3.892 -26.501 1.00 90.88 114 ASP A CA 1
ATOM 897 C C . ASP A 1 114 ? 15.957 2.496 -27.046 1.00 90.88 114 ASP A C 1
ATOM 899 O O . ASP A 1 114 ? 15.073 1.670 -27.278 1.00 90.88 114 ASP A O 1
ATOM 903 N N . ALA A 1 115 ? 17.246 2.214 -27.234 1.00 87.25 115 ALA A N 1
ATOM 904 C CA . ALA A 1 115 ? 17.701 0.967 -27.845 1.00 87.25 115 ALA A CA 1
ATOM 905 C C . ALA A 1 115 ? 17.492 -0.275 -26.956 1.00 87.25 115 ALA A C 1
ATOM 907 O O . ALA A 1 115 ? 17.543 -1.401 -27.452 1.00 87.25 115 ALA A O 1
ATOM 908 N N . ALA A 1 116 ? 17.291 -0.095 -25.647 1.00 90.06 116 ALA A N 1
ATOM 909 C CA . ALA A 1 116 ? 17.150 -1.179 -24.681 1.00 90.06 116 ALA A CA 1
ATOM 910 C C . ALA A 1 116 ? 16.192 -0.796 -23.539 1.00 90.06 116 ALA A C 1
ATOM 912 O O . ALA A 1 116 ? 16.107 0.379 -23.184 1.00 90.06 116 ALA A O 1
ATOM 913 N N . PRO A 1 117 ? 15.498 -1.774 -22.925 1.00 88.38 117 PRO A N 1
ATOM 914 C CA . PRO A 1 117 ? 14.657 -1.517 -21.763 1.00 88.38 117 PRO A CA 1
ATOM 915 C C . PRO A 1 117 ? 15.501 -1.071 -20.565 1.00 88.38 117 PRO A C 1
ATOM 917 O O . PRO A 1 117 ? 16.516 -1.698 -20.243 1.00 88.38 117 PRO A O 1
ATOM 920 N N . HIS A 1 118 ? 15.037 -0.043 -19.862 1.00 87.69 118 HIS A N 1
ATOM 921 C CA . HIS A 1 118 ? 15.643 0.446 -18.633 1.00 87.69 118 HIS A CA 1
ATOM 922 C C . HIS A 1 118 ? 14.711 0.098 -17.473 1.00 87.69 118 HIS A C 1
ATOM 924 O O . HIS A 1 118 ? 13.554 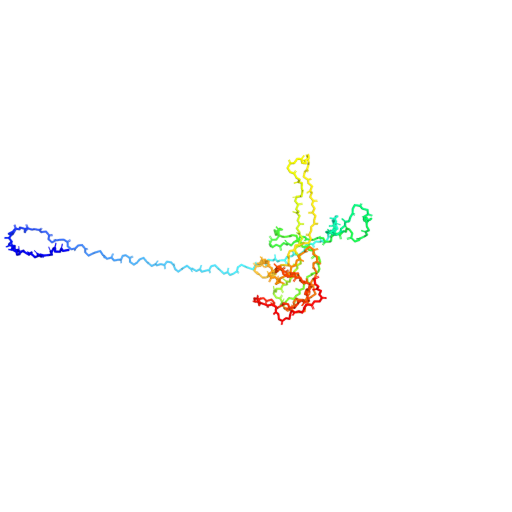0.487 -17.452 1.00 87.69 118 HIS A O 1
ATOM 930 N N . TRP A 1 119 ? 15.169 -0.763 -16.561 1.00 89.19 119 TRP A N 1
ATOM 931 C CA . TRP A 1 119 ? 14.341 -1.252 -15.458 1.00 89.19 119 TRP A CA 1
ATOM 932 C C . TRP A 1 119 ? 14.743 -0.583 -14.157 1.00 89.19 119 TRP A C 1
ATOM 934 O O . TRP A 1 119 ? 15.831 -0.845 -13.640 1.00 89.19 119 TRP A O 1
ATOM 944 N N . ILE A 1 120 ? 13.815 0.161 -13.572 1.00 88.94 120 ILE A N 1
ATOM 945 C CA . ILE A 1 120 ? 14.000 0.842 -12.296 1.00 88.94 120 ILE A CA 1
ATOM 946 C C . ILE A 1 120 ? 13.126 0.219 -11.210 1.00 88.94 120 ILE A C 1
ATOM 948 O O . ILE A 1 120 ? 12.049 -0.327 -11.469 1.00 88.94 120 ILE A O 1
ATOM 952 N N . TRP A 1 121 ? 13.608 0.287 -9.973 1.00 91.75 121 TRP A N 1
ATOM 953 C CA . TRP A 1 121 ? 12.826 -0.055 -8.791 1.00 91.75 121 TRP A CA 1
ATOM 954 C C . TRP A 1 121 ? 12.332 1.215 -8.127 1.00 91.75 121 TRP A C 1
ATOM 956 O O . TRP A 1 121 ? 13.092 2.166 -8.011 1.00 91.75 121 TRP A O 1
ATOM 966 N N . GLN A 1 122 ? 11.086 1.227 -7.667 1.00 90.69 122 GLN A N 1
ATOM 967 C CA . GLN A 1 122 ? 10.524 2.361 -6.940 1.00 90.69 122 GLN A CA 1
ATOM 968 C C . GLN A 1 122 ? 9.595 1.885 -5.818 1.00 90.69 122 GLN A C 1
ATOM 970 O O . GLN A 1 122 ? 8.935 0.848 -5.960 1.00 90.69 122 GLN A O 1
ATOM 975 N N . PRO A 1 123 ? 9.510 2.611 -4.693 1.00 92.00 123 PRO A N 1
ATOM 976 C CA . PRO A 1 123 ? 8.460 2.390 -3.717 1.00 92.00 123 PRO A CA 1
ATOM 977 C C . PRO A 1 123 ? 7.083 2.644 -4.341 1.00 92.00 123 PRO A C 1
ATOM 979 O O . PRO A 1 123 ? 6.864 3.620 -5.049 1.00 92.00 123 PRO A O 1
ATOM 982 N N . GLY A 1 124 ? 6.152 1.737 -4.083 1.00 93.25 124 GLY A N 1
ATOM 983 C CA . GLY A 1 124 ? 4.771 1.818 -4.534 1.00 93.25 124 GLY A CA 1
ATOM 984 C C . GLY A 1 124 ? 3.802 2.117 -3.390 1.00 93.25 124 GLY A C 1
ATOM 985 O O . GLY A 1 124 ? 4.218 2.513 -2.294 1.00 93.25 124 GLY A O 1
ATOM 986 N N . PRO A 1 125 ? 2.495 1.899 -3.619 1.00 94.69 125 PRO A N 1
ATOM 987 C CA . PRO A 1 125 ? 1.489 2.085 -2.586 1.00 94.69 125 PRO A CA 1
ATOM 988 C C . PRO A 1 125 ? 1.637 1.049 -1.464 1.00 94.69 125 PRO A C 1
ATOM 990 O O . PRO A 1 125 ? 2.253 -0.009 -1.628 1.00 94.69 125 PRO A O 1
ATOM 993 N N . TRP A 1 126 ? 1.022 1.336 -0.321 1.00 96.44 126 TRP A N 1
ATOM 994 C CA . TRP A 1 126 ? 0.915 0.373 0.768 1.00 96.44 126 TRP A CA 1
ATOM 995 C C . TRP A 1 126 ? -0.072 -0.742 0.426 1.00 96.44 126 TRP A C 1
ATOM 997 O O . TRP A 1 126 ? -1.087 -0.521 -0.238 1.00 96.44 126 TRP A O 1
ATOM 1007 N N . LEU A 1 127 ? 0.233 -1.949 0.883 1.00 97.56 127 LEU A N 1
ATOM 1008 C CA . LEU A 1 127 ? -0.611 -3.128 0.751 1.00 97.56 127 LEU A CA 1
ATOM 1009 C C . LEU A 1 127 ? -1.175 -3.504 2.115 1.00 97.56 127 LEU A C 1
ATOM 1011 O O . LEU A 1 127 ? -0.482 -3.361 3.117 1.00 97.56 127 LEU A O 1
ATOM 1015 N N . SER A 1 128 ? -2.395 -4.031 2.138 1.00 97.38 128 SER A N 1
ATOM 1016 C CA . SER A 1 128 ? -2.921 -4.830 3.239 1.00 97.38 128 SER A CA 1
ATOM 1017 C C . SER A 1 128 ? -2.959 -6.284 2.799 1.00 97.38 128 SER A C 1
ATOM 1019 O O . SER A 1 128 ? -3.403 -6.599 1.693 1.00 97.38 128 SER A O 1
ATOM 1021 N N . VAL A 1 129 ? -2.446 -7.163 3.652 1.00 98.19 129 VAL A N 1
ATOM 1022 C CA . VAL A 1 129 ? -2.307 -8.586 3.368 1.00 98.19 129 VAL A CA 1
ATOM 1023 C C . VAL A 1 129 ? -2.986 -9.377 4.474 1.00 98.19 129 VAL A C 1
ATOM 1025 O O . VAL A 1 129 ? -2.637 -9.241 5.646 1.00 98.19 129 VAL A O 1
ATOM 1028 N N . ASP A 1 130 ? -3.950 -10.214 4.101 1.00 97.31 130 ASP A N 1
ATOM 1029 C CA . ASP A 1 130 ? -4.582 -11.181 4.999 1.00 97.31 130 ASP A CA 1
ATOM 1030 C C . ASP A 1 130 ? -3.798 -12.498 4.972 1.00 97.31 130 ASP A C 1
ATOM 1032 O O . ASP A 1 130 ? -3.706 -13.163 3.939 1.00 97.31 130 ASP A O 1
ATOM 1036 N N . ARG A 1 131 ? -3.253 -12.886 6.128 1.00 95.88 131 ARG A N 1
ATOM 1037 C CA . ARG A 1 131 ? -2.429 -14.090 6.308 1.00 95.88 131 ARG A CA 1
ATOM 1038 C C . ARG A 1 131 ? -3.175 -15.394 6.045 1.00 95.88 131 ARG A C 1
ATOM 1040 O O . ARG A 1 131 ? -2.536 -16.377 5.698 1.00 95.88 131 ARG A O 1
ATOM 1047 N N . VAL A 1 132 ? -4.494 -15.412 6.236 1.00 95.00 132 VAL A N 1
ATOM 1048 C CA . VAL A 1 132 ? -5.325 -16.623 6.164 1.00 95.00 132 VAL A CA 1
ATOM 1049 C C . VAL A 1 132 ? -5.961 -16.772 4.788 1.00 95.00 132 VAL A C 1
ATOM 1051 O O . VAL A 1 132 ? -6.009 -17.877 4.256 1.00 95.00 132 VAL A O 1
ATOM 1054 N N . THR A 1 133 ? -6.460 -15.681 4.198 1.00 95.56 133 THR A N 1
ATOM 1055 C CA . THR A 1 133 ? -7.069 -15.733 2.852 1.00 95.56 133 THR A CA 1
ATOM 1056 C C . THR A 1 133 ? -6.071 -15.496 1.729 1.00 95.56 133 THR A C 1
ATOM 1058 O O . THR A 1 133 ? -6.420 -15.677 0.567 1.00 95.56 133 THR A O 1
ATOM 1061 N N . GLY A 1 134 ? -4.854 -15.041 2.039 1.00 96.00 134 GLY A N 1
ATOM 1062 C CA . GLY A 1 134 ? -3.881 -14.641 1.026 1.00 96.00 134 GLY A CA 1
ATOM 1063 C C . GLY A 1 134 ? -4.332 -13.433 0.201 1.00 96.00 134 GLY A C 1
ATOM 1064 O O . GLY A 1 134 ? -3.763 -13.161 -0.857 1.00 96.00 134 GLY A O 1
ATOM 1065 N N . HIS A 1 135 ? -5.374 -12.724 0.645 1.00 96.88 135 HIS A N 1
ATOM 1066 C CA . HIS A 1 135 ? -5.913 -11.582 -0.070 1.00 96.88 135 HIS A CA 1
ATOM 1067 C C . HIS A 1 135 ? -4.990 -10.378 0.111 1.00 96.88 135 HIS A C 1
ATOM 1069 O O . HIS A 1 135 ? -4.672 -9.986 1.234 1.00 96.88 135 HIS A O 1
ATOM 1075 N N . ILE A 1 136 ? -4.564 -9.802 -1.012 1.00 97.75 136 ILE A N 1
ATOM 1076 C CA . ILE A 1 136 ? -3.676 -8.643 -1.064 1.00 97.75 136 ILE A CA 1
ATOM 1077 C C . ILE A 1 136 ? -4.471 -7.488 -1.664 1.00 97.75 136 ILE A C 1
ATOM 1079 O O . ILE A 1 136 ? -4.948 -7.581 -2.796 1.00 97.75 136 ILE A O 1
ATOM 1083 N N . THR A 1 137 ? -4.608 -6.393 -0.924 1.00 96.94 137 THR A N 1
ATOM 1084 C CA . THR A 1 137 ? -5.295 -5.182 -1.386 1.00 96.94 137 THR A CA 1
ATOM 1085 C C . THR A 1 137 ? -4.385 -3.977 -1.317 1.00 96.94 137 THR A C 1
ATOM 1087 O O . THR A 1 137 ? -3.586 -3.822 -0.399 1.00 96.94 137 THR A O 1
ATOM 1090 N N . VAL A 1 138 ? -4.526 -3.086 -2.294 1.00 96.06 138 VAL A N 1
ATOM 1091 C CA . VAL A 1 138 ? -3.877 -1.777 -2.241 1.00 96.06 138 VAL A CA 1
ATOM 1092 C C . VAL A 1 138 ? -4.625 -0.898 -1.243 1.00 96.06 138 VAL A C 1
ATOM 1094 O O . VAL A 1 138 ? -5.835 -0.693 -1.374 1.00 96.06 138 VAL A O 1
ATOM 1097 N N . LEU A 1 139 ? -3.901 -0.354 -0.269 1.00 94.56 139 LEU A N 1
ATOM 1098 C CA . LEU A 1 139 ? -4.426 0.622 0.672 1.00 94.56 139 LEU A CA 1
ATOM 1099 C C . LEU A 1 139 ? -4.533 1.989 0.009 1.00 94.56 139 LEU A C 1
ATOM 1101 O O . LEU A 1 139 ? -3.568 2.522 -0.538 1.00 94.56 139 LEU A O 1
ATOM 1105 N N . ARG A 1 140 ? -5.731 2.566 0.078 1.00 91.38 140 ARG A N 1
ATOM 1106 C CA . ARG A 1 140 ? -5.995 3.924 -0.391 1.00 91.38 140 ARG A CA 1
ATOM 1107 C C . ARG A 1 140 ? -5.872 4.884 0.781 1.00 91.38 140 ARG A C 1
ATOM 1109 O O . ARG A 1 140 ? -6.805 5.012 1.567 1.00 91.38 140 ARG A O 1
ATOM 1116 N N . LEU A 1 141 ? -4.719 5.532 0.881 1.00 92.88 141 LEU A N 1
ATOM 1117 C CA . LEU A 1 141 ? -4.457 6.580 1.861 1.00 92.88 141 LEU A CA 1
ATOM 1118 C C . LEU A 1 141 ? -4.768 7.955 1.225 1.00 92.88 141 LEU A C 1
ATOM 1120 O O . LEU A 1 141 ? -4.281 8.217 0.123 1.00 92.88 141 LEU A O 1
ATOM 1124 N N . PRO A 1 142 ? -5.602 8.811 1.848 1.00 91.25 142 PRO A N 1
ATOM 1125 C CA . PRO A 1 142 ? -5.943 10.137 1.317 1.00 91.25 142 PRO A CA 1
ATOM 1126 C C . PRO A 1 142 ? -4.714 11.019 1.059 1.00 91.25 142 PRO A C 1
ATOM 1128 O O . PRO A 1 142 ? -3.862 11.128 1.933 1.00 91.25 142 PRO A O 1
ATOM 1131 N N . ASP A 1 143 ? -4.624 11.670 -0.102 1.00 89.56 143 ASP A N 1
ATOM 1132 C CA . ASP A 1 143 ? -3.537 12.612 -0.449 1.00 89.56 143 ASP A CA 1
ATOM 1133 C C . ASP A 1 143 ? -2.106 12.037 -0.305 1.00 89.56 143 ASP A C 1
ATOM 1135 O O . ASP A 1 143 ? -1.129 12.782 -0.211 1.00 89.56 143 ASP A O 1
ATOM 1139 N N . PHE A 1 144 ? -1.969 10.708 -0.254 1.00 91.75 144 PHE A N 1
ATOM 1140 C CA . PHE A 1 144 ? -0.685 10.030 -0.110 1.00 91.75 144 PHE A CA 1
ATOM 1141 C C . PHE A 1 144 ? 0.029 9.930 -1.457 1.00 91.75 144 PHE A C 1
ATOM 1143 O O . PHE A 1 144 ? -0.519 9.374 -2.412 1.00 91.75 144 PHE A O 1
ATOM 1150 N N . ASP A 1 145 ? 1.276 10.391 -1.497 1.00 89.31 145 ASP A N 1
ATOM 1151 C CA . ASP A 1 145 ? 2.161 10.243 -2.647 1.00 89.31 145 ASP A CA 1
ATOM 1152 C C . ASP A 1 145 ? 3.264 9.222 -2.332 1.00 89.31 145 ASP A C 1
ATOM 1154 O O . ASP A 1 145 ? 4.061 9.381 -1.411 1.00 89.31 145 ASP A O 1
ATOM 1158 N N . PHE A 1 146 ? 3.313 8.139 -3.102 1.00 89.12 146 PHE A N 1
ATOM 1159 C CA . PHE A 1 146 ? 4.248 7.035 -2.872 1.00 89.12 146 PHE A CA 1
ATOM 1160 C C . PHE A 1 146 ? 5.701 7.364 -3.235 1.00 89.12 146 PHE A C 1
ATOM 1162 O O . PHE A 1 146 ? 6.587 6.635 -2.782 1.00 89.12 146 PHE A O 1
ATOM 1169 N N . ALA A 1 147 ? 5.953 8.415 -4.019 1.00 83.69 147 ALA A N 1
ATOM 1170 C CA . ALA A 1 147 ? 7.291 8.830 -4.424 1.00 83.69 147 ALA A CA 1
ATOM 1171 C C . ALA A 1 147 ? 7.973 9.696 -3.355 1.00 83.69 147 ALA A C 1
ATOM 1173 O O . ALA A 1 147 ? 9.170 9.536 -3.125 1.00 83.69 147 ALA A O 1
ATOM 1174 N N . VAL A 1 148 ? 7.221 10.574 -2.683 1.00 84.44 148 VAL A N 1
ATOM 1175 C CA . VAL A 1 148 ? 7.793 11.580 -1.763 1.00 84.44 148 VAL A CA 1
ATOM 1176 C C . VAL A 1 148 ? 7.392 11.406 -0.299 1.00 84.44 148 VAL A C 1
ATOM 1178 O O . VAL A 1 148 ? 8.029 11.989 0.577 1.00 84.44 148 VAL A O 1
ATOM 1181 N N . SER A 1 149 ? 6.373 10.598 -0.009 1.00 89.00 149 SER A N 1
ATOM 1182 C CA . SER A 1 149 ? 5.887 10.398 1.355 1.00 89.00 149 SER A CA 1
ATOM 1183 C C . SER A 1 149 ? 6.326 9.057 1.938 1.00 89.00 149 SER A C 1
ATOM 1185 O O . SER A 1 149 ? 6.456 8.041 1.245 1.00 89.00 149 SER A O 1
ATOM 1187 N N . ASP A 1 150 ? 6.500 9.046 3.256 1.00 89.88 150 ASP A N 1
ATOM 1188 C CA . ASP A 1 150 ? 6.658 7.832 4.051 1.00 89.88 150 ASP A CA 1
ATOM 1189 C C . ASP A 1 150 ? 5.587 7.768 5.144 1.00 89.88 150 ASP A C 1
ATOM 1191 O O . ASP A 1 150 ? 5.009 8.795 5.512 1.00 89.88 150 ASP A O 1
ATOM 1195 N N . VAL A 1 151 ? 5.285 6.559 5.619 1.00 95.31 151 VAL A N 1
ATOM 1196 C CA . VAL A 1 151 ? 4.198 6.318 6.578 1.00 95.31 151 VAL A CA 1
ATOM 1197 C C . VAL A 1 151 ? 4.747 5.748 7.872 1.00 95.31 151 VAL A C 1
ATOM 1199 O O . VAL A 1 151 ? 5.417 4.717 7.879 1.00 95.31 151 VAL A O 1
ATOM 1202 N N . VAL A 1 152 ? 4.376 6.385 8.976 1.00 95.75 152 VAL A N 1
ATOM 1203 C CA . VAL A 1 152 ? 4.572 5.870 10.328 1.00 95.75 152 VAL A CA 1
ATOM 1204 C C . VAL A 1 152 ? 3.262 5.259 10.805 1.00 95.75 152 VAL A C 1
ATOM 1206 O O . VAL A 1 152 ? 2.208 5.894 10.742 1.00 95.75 152 VAL A O 1
ATOM 1209 N N . TRP A 1 153 ? 3.324 4.021 11.285 1.00 96.56 153 TRP A N 1
ATOM 1210 C CA . TRP A 1 153 ? 2.143 3.250 11.652 1.00 96.56 153 TRP A CA 1
ATOM 1211 C C . TRP A 1 153 ? 1.943 3.161 13.162 1.00 96.56 153 TRP A C 1
ATOM 1213 O O . TRP A 1 153 ? 2.892 3.022 13.933 1.00 96.56 153 TRP A O 1
ATOM 1223 N N . PHE A 1 154 ? 0.680 3.175 13.577 1.00 96.12 154 PHE A N 1
ATOM 1224 C CA . PHE A 1 154 ? 0.255 2.823 14.925 1.00 96.12 154 PHE A CA 1
ATOM 1225 C C . PHE A 1 154 ? -1.095 2.114 14.847 1.00 96.12 154 PHE A C 1
ATOM 1227 O O . PHE A 1 154 ? -2.098 2.745 14.530 1.00 96.12 154 PHE A O 1
ATOM 1234 N N . ARG A 1 155 ? -1.134 0.811 15.158 1.00 94.94 155 ARG A N 1
ATOM 1235 C CA . ARG A 1 155 ? -2.342 -0.022 15.003 1.00 94.94 155 ARG A CA 1
ATOM 1236 C C . ARG A 1 155 ? -2.919 0.101 13.582 1.00 94.94 155 ARG A C 1
ATOM 1238 O O . ARG A 1 155 ? -2.226 -0.207 12.620 1.00 94.94 155 ARG A O 1
ATOM 1245 N N . ASP A 1 156 ? -4.150 0.5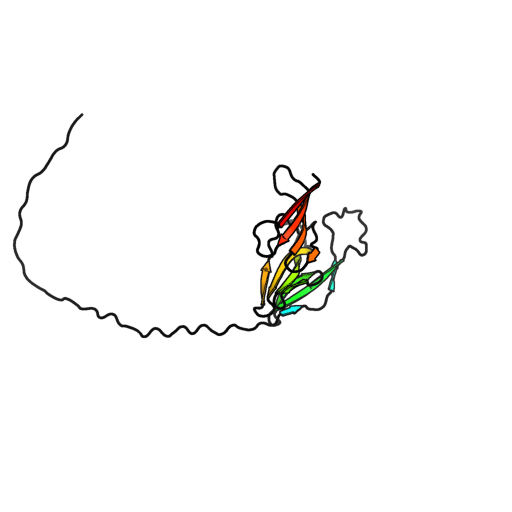66 13.453 1.00 96.06 156 ASP A N 1
ATOM 1246 C CA . ASP A 1 156 ? -4.881 0.856 12.224 1.00 96.06 156 ASP A CA 1
ATOM 1247 C C . ASP A 1 156 ? -4.762 2.320 11.765 1.00 96.06 156 ASP A C 1
ATOM 1249 O O . ASP A 1 156 ? -5.411 2.715 10.799 1.00 96.06 156 ASP A O 1
ATOM 1253 N N . TYR A 1 157 ? -3.903 3.117 12.402 1.00 97.38 157 TYR A N 1
ATOM 1254 C CA . TYR A 1 157 ? -3.606 4.491 12.013 1.00 97.38 157 TYR A CA 1
ATOM 1255 C C . TYR A 1 157 ? -2.298 4.593 11.221 1.00 97.38 157 TYR A C 1
ATOM 1257 O O . TYR A 1 157 ? -1.269 4.018 11.582 1.00 97.38 157 TYR A O 1
ATOM 1265 N N . ALA A 1 158 ? -2.342 5.395 10.162 1.00 97.50 158 ALA A N 1
ATOM 1266 C CA . ALA A 1 158 ? -1.225 5.766 9.305 1.00 97.50 158 ALA A CA 1
ATOM 1267 C C . ALA A 1 158 ? -0.986 7.274 9.402 1.00 97.50 158 ALA A C 1
ATOM 1269 O O . ALA A 1 158 ? -1.852 8.055 9.005 1.00 97.50 158 ALA A O 1
ATOM 1270 N N . ALA A 1 159 ? 0.181 7.688 9.890 1.00 97.25 159 ALA A N 1
ATOM 1271 C CA . ALA A 1 159 ? 0.610 9.082 9.912 1.00 97.25 159 ALA A CA 1
ATOM 1272 C C . ALA A 1 159 ? 1.632 9.348 8.798 1.00 97.25 159 ALA A C 1
ATOM 1274 O O . ALA A 1 159 ? 2.609 8.612 8.668 1.00 97.25 159 ALA A O 1
ATOM 1275 N N . TYR A 1 160 ? 1.412 10.383 7.989 1.00 95.88 160 TYR A N 1
ATOM 1276 C CA . TYR A 1 160 ? 2.277 10.725 6.856 1.00 95.88 160 TYR A CA 1
ATOM 1277 C C . TYR A 1 160 ? 2.117 12.182 6.419 1.00 95.88 160 TYR A C 1
ATOM 1279 O O . TYR A 1 160 ? 1.179 12.879 6.813 1.00 95.88 160 TYR A O 1
ATOM 1287 N N . CYS A 1 161 ? 3.035 12.635 5.567 1.00 93.50 161 CYS A N 1
ATOM 1288 C CA . CYS A 1 161 ? 2.887 13.891 4.842 1.00 93.50 161 CYS A CA 1
ATOM 1289 C C . CYS A 1 161 ? 2.142 13.637 3.528 1.00 93.50 161 CYS A C 1
ATOM 1291 O O . CYS A 1 161 ? 2.541 12.764 2.764 1.00 93.50 161 CYS A O 1
ATOM 1293 N N . GLY A 1 162 ? 1.067 14.368 3.260 1.00 91.44 162 GLY A N 1
ATOM 1294 C CA . GLY A 1 162 ? 0.323 14.315 2.004 1.00 91.44 162 GLY A CA 1
ATOM 1295 C C . GLY A 1 162 ? 0.418 15.625 1.231 1.00 91.44 162 GLY A C 1
ATOM 1296 O O . GLY A 1 162 ? 0.657 16.687 1.816 1.00 91.44 162 GLY A O 1
ATOM 1297 N N . ILE A 1 163 ? 0.201 15.551 -0.077 1.00 88.69 163 ILE A N 1
ATOM 1298 C CA . ILE A 1 163 ? 0.148 16.714 -0.967 1.00 88.69 163 ILE A CA 1
ATOM 1299 C C . ILE A 1 163 ? -1.287 16.904 -1.451 1.00 88.69 163 ILE A C 1
ATOM 1301 O O . ILE A 1 163 ? -1.901 15.991 -2.001 1.00 88.69 163 ILE A O 1
ATOM 1305 N N . ALA A 1 164 ? -1.857 18.088 -1.231 1.00 83.19 164 ALA A N 1
ATOM 1306 C CA . ALA A 1 164 ? -3.205 18.355 -1.711 1.00 83.19 164 ALA A CA 1
ATOM 1307 C C . ALA A 1 164 ? -3.196 18.517 -3.230 1.00 83.19 164 ALA A C 1
ATOM 1309 O O . ALA A 1 164 ? -2.555 19.416 -3.770 1.00 83.19 164 ALA A O 1
ATOM 1310 N N . THR A 1 165 ? -4.008 17.723 -3.923 1.00 72.88 165 THR A N 1
ATOM 1311 C CA . THR A 1 165 ? -4.180 17.818 -5.382 1.00 72.88 165 THR A CA 1
ATOM 1312 C C . THR A 1 165 ? -5.130 18.949 -5.801 1.00 72.88 165 THR A C 1
ATOM 1314 O O . THR A 1 165 ? -5.617 18.977 -6.930 1.00 72.88 165 THR A O 1
ATOM 1317 N N . THR A 1 166 ? -5.472 19.865 -4.887 1.00 73.56 166 THR A N 1
ATOM 1318 C CA . THR A 1 166 ? -6.381 20.987 -5.167 1.00 73.56 166 THR A CA 1
ATOM 1319 C C . THR A 1 166 ? -5.644 22.134 -5.861 1.00 73.56 166 THR A C 1
ATOM 1321 O O . THR A 1 166 ? -4.431 22.263 -5.736 1.00 73.56 166 THR A O 1
ATOM 1324 N N . ALA A 1 167 ? -6.372 23.032 -6.536 1.00 70.38 167 ALA A N 1
ATOM 1325 C CA . ALA A 1 167 ? -5.789 24.175 -7.254 1.00 70.38 167 ALA A CA 1
ATOM 1326 C C . ALA A 1 167 ? -4.943 25.127 -6.381 1.00 70.38 167 ALA A C 1
ATOM 1328 O O . ALA A 1 167 ? -4.188 25.937 -6.911 1.00 70.38 167 ALA A O 1
ATOM 1329 N N . LYS A 1 168 ? -5.080 25.060 -5.051 1.00 72.31 168 LYS A N 1
ATOM 1330 C CA . LYS A 1 168 ? -4.290 25.860 -4.105 1.00 72.31 168 LYS A CA 1
ATOM 1331 C C . LYS A 1 168 ? -3.027 25.148 -3.608 1.00 72.31 168 LYS A C 1
ATOM 1333 O O . LYS A 1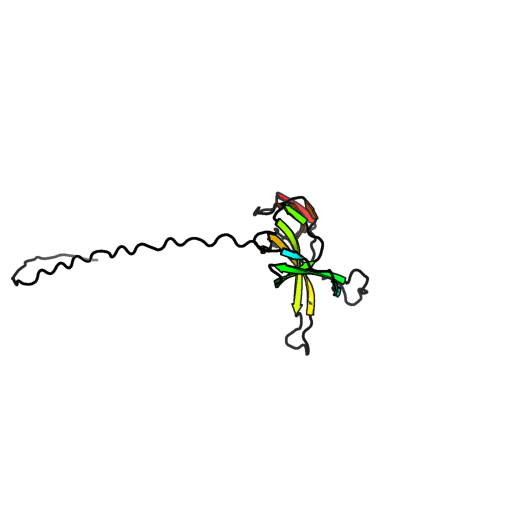 168 ? -2.255 25.782 -2.897 1.00 72.31 168 LYS A O 1
ATOM 1338 N N . GLY A 1 169 ? -2.823 23.879 -3.972 1.00 83.12 169 GLY A N 1
ATOM 1339 C CA . GLY A 1 169 ? -1.727 23.058 -3.463 1.00 83.12 169 GLY A CA 1
ATOM 1340 C C . GLY A 1 169 ? -1.761 22.912 -1.940 1.00 83.12 169 GLY A C 1
ATOM 1341 O O . GLY A 1 169 ? -2.812 23.069 -1.310 1.00 83.12 169 GLY A O 1
ATOM 1342 N N . GLY A 1 170 ? -0.603 22.618 -1.356 1.00 87.62 170 GLY A N 1
ATOM 1343 C CA . GLY A 1 170 ? -0.401 22.536 0.086 1.00 87.62 170 GLY A CA 1
ATOM 1344 C C . GLY A 1 170 ? 0.195 21.208 0.540 1.00 87.62 170 GLY A C 1
ATOM 1345 O O . GLY A 1 170 ? -0.194 20.134 0.076 1.00 87.62 170 GLY A O 1
ATOM 1346 N N . LEU A 1 171 ? 1.107 21.302 1.507 1.00 91.75 171 LEU A N 1
ATOM 1347 C CA . LEU A 1 171 ? 1.675 20.170 2.233 1.00 91.75 171 LEU A CA 1
ATOM 1348 C C . LEU A 1 171 ? 0.906 19.973 3.541 1.00 91.75 171 LEU A C 1
ATOM 1350 O O . LEU A 1 171 ? 0.733 20.920 4.317 1.00 91.75 171 LEU A O 1
ATOM 1354 N N . TYR A 1 172 ? 0.473 18.746 3.809 1.00 93.12 172 TYR A N 1
ATOM 1355 C CA . TYR A 1 172 ? -0.353 18.400 4.961 1.00 93.12 172 TYR A CA 1
ATOM 1356 C C . TYR A 1 172 ? 0.284 17.289 5.788 1.00 93.12 172 TYR A C 1
ATOM 1358 O O . TYR A 1 172 ? 0.750 16.300 5.241 1.00 93.12 172 TYR A O 1
ATOM 1366 N N . ALA A 1 173 ? 0.236 17.411 7.110 1.00 95.25 173 ALA A N 1
ATOM 1367 C CA . ALA A 1 173 ? 0.380 16.278 8.013 1.00 95.25 173 ALA A CA 1
ATOM 1368 C C . ALA A 1 173 ? -0.986 15.594 8.147 1.00 95.25 173 ALA A C 1
ATOM 1370 O O . ALA A 1 173 ? -1.974 16.239 8.518 1.00 95.25 173 ALA A O 1
ATOM 1371 N N . ILE A 1 174 ? -1.043 14.306 7.825 1.00 95.69 174 ILE A N 1
ATOM 1372 C CA . ILE A 1 174 ? -2.271 13.518 7.758 1.00 95.69 174 ILE A CA 1
ATOM 1373 C C . ILE A 1 174 ? -2.157 12.315 8.690 1.00 95.69 174 ILE A C 1
ATOM 1375 O O . ILE A 1 174 ? -1.122 11.656 8.739 1.00 95.69 174 ILE A O 1
ATOM 1379 N N . VAL A 1 175 ? -3.243 12.023 9.404 1.00 97.31 175 VAL A N 1
ATOM 1380 C CA . VAL A 1 175 ? -3.461 10.745 10.086 1.00 97.31 175 VAL A CA 1
ATOM 1381 C C . VAL A 1 175 ? -4.712 10.110 9.495 1.00 97.31 175 VAL A C 1
ATOM 1383 O O . VAL A 1 175 ? -5.807 10.669 9.601 1.00 97.31 175 VAL A O 1
ATOM 1386 N N . ALA A 1 176 ? -4.553 8.957 8.858 1.00 96.56 176 ALA A N 1
ATOM 1387 C CA . ALA A 1 176 ? -5.637 8.180 8.275 1.00 96.56 176 ALA A CA 1
ATOM 1388 C C . ALA A 1 176 ? -5.883 6.912 9.096 1.00 96.56 176 ALA A C 1
ATOM 1390 O O . ALA A 1 176 ? -4.935 6.247 9.498 1.00 96.56 176 ALA A O 1
ATOM 1391 N N . GLU A 1 177 ? -7.149 6.573 9.313 1.00 96.44 177 GLU A N 1
ATOM 1392 C CA . GLU A 1 177 ? -7.560 5.286 9.880 1.00 96.44 177 GLU A CA 1
ATOM 1393 C C . GLU A 1 177 ? -7.890 4.323 8.737 1.00 96.44 177 GLU A C 1
ATOM 1395 O O . GLU A 1 177 ? -8.563 4.694 7.766 1.00 96.44 177 GLU A O 1
ATOM 1400 N N . LEU A 1 178 ? -7.402 3.087 8.813 1.00 94.25 178 LEU A N 1
ATOM 1401 C CA . LEU A 1 178 ? -7.656 2.086 7.785 1.00 94.25 178 LEU A CA 1
ATOM 1402 C C . LEU A 1 178 ? -9.152 1.763 7.689 1.00 94.25 178 LEU A C 1
ATOM 1404 O O . LEU A 1 178 ? -9.808 1.425 8.664 1.00 94.25 178 LEU A O 1
ATOM 1408 N N . GLY A 1 179 ? -9.694 1.843 6.473 1.00 87.81 179 GLY A N 1
ATOM 1409 C CA . GLY A 1 179 ? -11.123 1.638 6.210 1.00 87.81 179 GLY A CA 1
ATOM 1410 C C . GLY A 1 179 ? -11.965 2.915 6.301 1.00 87.81 179 GLY A C 1
ATOM 1411 O O . GLY A 1 179 ? -13.069 2.949 5.748 1.00 87.81 179 GLY A O 1
ATOM 1412 N N . ALA A 1 180 ? -11.442 3.995 6.888 1.00 91.19 180 ALA A N 1
ATOM 1413 C CA . ALA A 1 180 ? -12.084 5.300 6.836 1.00 91.19 180 ALA A CA 1
ATOM 1414 C C . ALA A 1 180 ? -11.920 5.939 5.448 1.00 91.19 180 ALA A C 1
ATOM 1416 O O . ALA A 1 180 ? -10.882 5.845 4.794 1.00 91.19 180 ALA A O 1
ATOM 1417 N N . ARG A 1 181 ? -12.965 6.631 4.979 1.00 87.38 181 ARG A N 1
ATOM 1418 C CA . ARG A 1 181 ? -12.933 7.342 3.684 1.00 87.38 181 ARG A CA 1
ATOM 1419 C C . ARG A 1 181 ? -12.235 8.699 3.747 1.00 87.38 181 ARG A C 1
ATOM 1421 O O . ARG A 1 181 ? -11.920 9.260 2.704 1.00 87.38 181 ARG A O 1
ATOM 1428 N N . ARG A 1 182 ? -12.087 9.264 4.944 1.00 90.44 182 ARG A N 1
ATOM 1429 C CA . ARG A 1 182 ? -11.526 10.596 5.189 1.00 90.44 182 ARG A CA 1
ATOM 1430 C C . ARG A 1 182 ? -10.438 10.490 6.255 1.00 90.44 182 ARG A C 1
ATOM 1432 O O . ARG A 1 182 ? -10.540 9.603 7.102 1.00 90.44 182 ARG A O 1
ATOM 1439 N N . PRO A 1 183 ? -9.430 11.373 6.225 1.00 93.25 183 PRO A N 1
ATOM 1440 C CA . PRO A 1 183 ? -8.434 11.416 7.283 1.00 93.25 183 PRO A CA 1
ATOM 1441 C C . PRO A 1 183 ? -9.081 11.797 8.620 1.00 93.25 183 PRO A C 1
ATOM 1443 O O . PRO A 1 183 ? -10.023 12.591 8.660 1.00 93.25 183 PRO A O 1
ATOM 1446 N N . VAL A 1 184 ? -8.559 11.234 9.707 1.00 95.38 184 VAL A N 1
ATOM 1447 C CA . VAL A 1 184 ? -8.969 11.554 11.084 1.00 95.38 184 VAL A CA 1
ATOM 1448 C C . VAL A 1 184 ? -8.383 12.897 11.502 1.00 95.38 184 VAL A C 1
ATOM 1450 O O . VAL A 1 184 ? -9.051 13.704 12.144 1.00 95.38 184 VAL A O 1
ATOM 1453 N N . VAL A 1 185 ? -7.143 13.160 11.086 1.00 95.00 185 VAL A N 1
ATOM 1454 C CA . VAL A 1 185 ? -6.469 14.445 11.274 1.00 95.00 185 VAL A CA 1
ATOM 1455 C C . VAL A 1 185 ? -5.868 14.880 9.946 1.00 95.00 185 VAL A C 1
ATOM 1457 O O . VAL A 1 185 ? -5.204 14.095 9.277 1.00 95.00 185 VAL A O 1
ATOM 1460 N N . GLN A 1 186 ? -6.071 16.144 9.581 1.00 94.06 186 GLN A N 1
ATOM 1461 C CA . GLN A 1 186 ? -5.412 16.779 8.444 1.00 94.06 186 GLN A CA 1
ATOM 1462 C C . GLN A 1 186 ? -5.034 18.206 8.836 1.00 94.06 186 GLN A C 1
ATOM 1464 O O . GLN A 1 186 ? -5.901 19.039 9.101 1.00 94.06 186 GLN A O 1
ATOM 1469 N N . LYS A 1 187 ? -3.732 18.490 8.900 1.00 94.19 187 LYS A N 1
ATOM 1470 C CA . LYS A 1 187 ? -3.195 19.803 9.266 1.00 94.19 187 LYS A CA 1
ATOM 1471 C C . LYS A 1 187 ? -2.259 20.295 8.180 1.00 94.19 187 LYS A C 1
ATOM 1473 O O . LYS A 1 187 ? -1.288 19.621 7.861 1.00 94.19 187 LYS A O 1
ATOM 1478 N N . GLN A 1 188 ? -2.518 21.482 7.645 1.00 93.56 188 GLN A N 1
ATOM 1479 C CA . GLN A 1 188 ? -1.589 22.106 6.710 1.00 93.56 188 GLN A CA 1
ATOM 1480 C C . GLN A 1 188 ? -0.292 22.483 7.439 1.00 93.56 188 GLN A C 1
ATOM 1482 O O . GLN A 1 188 ? -0.331 23.113 8.498 1.00 93.56 188 GLN A O 1
ATOM 1487 N N . ILE A 1 189 ? 0.842 22.083 6.872 1.00 93.38 189 ILE A N 1
ATOM 1488 C CA . ILE A 1 189 ? 2.190 22.347 7.394 1.00 93.38 189 ILE A CA 1
ATOM 1489 C C . ILE A 1 189 ? 3.057 23.141 6.408 1.00 93.38 189 ILE A C 1
ATOM 1491 O O . ILE A 1 189 ? 4.079 23.685 6.810 1.00 93.38 189 ILE A O 1
ATOM 1495 N N . GLY A 1 190 ? 2.634 23.259 5.146 1.00 88.31 190 GLY A N 1
ATOM 1496 C CA . GLY A 1 190 ? 3.309 24.052 4.119 1.00 88.31 190 GLY A CA 1
ATOM 1497 C C . GLY A 1 190 ? 2.361 24.487 3.000 1.00 88.31 190 GLY A C 1
ATOM 1498 O O . GLY A 1 190 ? 1.233 23.989 2.894 1.00 88.31 190 GLY A O 1
ATOM 1499 N N . LYS A 1 191 ? 2.809 25.451 2.193 1.00 81.19 191 LYS A N 1
ATOM 1500 C CA . LYS A 1 191 ? 2.133 25.870 0.958 1.00 81.19 191 LYS A CA 1
ATOM 1501 C C . LYS A 1 191 ? 2.694 25.097 -0.221 1.00 81.19 191 LYS A C 1
ATOM 1503 O O . LYS A 1 191 ? 3.932 24.948 -0.246 1.00 81.19 191 LYS A O 1
#

Radius of gyration: 32.15 Å; chains: 1; bounding box: 98×57×52 Å